Protein AF-X1G972-F1 (afdb_monomer)

Structure (mmCIF, N/CA/C/O backbone):
data_AF-X1G972-F1
#
_entry.id   AF-X1G972-F1
#
loop_
_atom_site.group_PDB
_atom_site.id
_atom_site.type_symbol
_atom_site.label_atom_id
_atom_site.label_alt_id
_atom_site.label_comp_id
_atom_site.label_asym_id
_atom_site.label_entity_id
_atom_site.label_seq_id
_atom_site.pdbx_PDB_ins_code
_atom_site.Cartn_x
_atom_site.Cartn_y
_atom_site.Cartn_z
_atom_site.occupancy
_atom_site.B_iso_or_equiv
_atom_site.auth_seq_id
_atom_site.auth_comp_id
_atom_site.auth_asym_id
_atom_site.auth_atom_id
_atom_site.pdbx_PDB_model_num
ATOM 1 N N . MET A 1 1 ? -30.347 30.344 64.365 1.00 54.25 1 MET A N 1
ATOM 2 C CA . MET A 1 1 ? -30.127 28.902 64.110 1.00 54.25 1 MET A CA 1
ATOM 3 C C . MET A 1 1 ? -30.313 28.555 62.619 1.00 54.25 1 MET A C 1
ATOM 5 O O . MET A 1 1 ? -30.916 27.549 62.301 1.00 54.25 1 MET A O 1
ATOM 9 N N . VAL A 1 2 ? -29.801 29.392 61.696 1.00 53.38 2 VAL A N 1
ATOM 10 C CA . VAL A 1 2 ? -30.029 29.270 60.229 1.00 53.38 2 VAL A CA 1
ATOM 11 C C . VAL A 1 2 ? -28.709 29.147 59.438 1.00 53.38 2 VAL A C 1
ATOM 13 O O . VAL A 1 2 ? -28.708 28.788 58.268 1.00 53.38 2 VAL A O 1
ATOM 16 N N . LYS A 1 3 ? -27.552 29.381 60.079 1.00 56.78 3 LYS A N 1
ATOM 17 C CA . LYS A 1 3 ? -26.241 29.436 59.402 1.00 56.78 3 LYS A CA 1
ATOM 18 C C . LYS A 1 3 ? -25.578 28.072 59.153 1.00 56.78 3 LYS A C 1
ATOM 20 O O . LYS A 1 3 ? -24.676 28.000 58.332 1.00 56.78 3 LYS A O 1
ATOM 25 N N . LEU A 1 4 ? -26.000 27.003 59.836 1.00 54.78 4 LEU A N 1
ATOM 26 C CA . LEU A 1 4 ? -25.352 25.687 59.709 1.00 54.78 4 LEU A CA 1
ATOM 27 C C . LEU A 1 4 ? -25.917 24.858 58.540 1.00 54.78 4 LEU A C 1
ATOM 29 O O . LEU A 1 4 ? -25.166 24.166 57.863 1.00 54.78 4 LEU A O 1
ATOM 33 N N . GLN A 1 5 ? -27.218 24.977 58.245 1.00 57.91 5 GLN A N 1
ATOM 34 C CA . GLN A 1 5 ? -27.849 24.253 57.131 1.00 57.91 5 GLN A CA 1
ATOM 35 C C . GLN A 1 5 ? -27.399 24.763 55.755 1.00 57.91 5 GLN A C 1
ATOM 37 O O . GLN A 1 5 ? -27.243 23.972 54.830 1.00 57.91 5 GLN A O 1
ATOM 42 N N . THR A 1 6 ? -27.135 26.064 55.614 1.00 60.47 6 THR A N 1
ATOM 43 C CA . THR A 1 6 ? -26.693 26.663 54.343 1.00 60.47 6 THR A CA 1
ATOM 44 C C . THR A 1 6 ? -25.269 26.256 53.958 1.00 60.47 6 THR A C 1
ATOM 46 O O . THR A 1 6 ? -24.985 26.101 52.774 1.00 60.47 6 THR A O 1
ATOM 49 N N . ILE A 1 7 ? -24.390 26.008 54.934 1.00 61.41 7 ILE A N 1
ATOM 50 C CA . ILE A 1 7 ? -23.009 25.561 54.680 1.00 61.41 7 ILE A CA 1
ATOM 51 C C . ILE A 1 7 ? -22.979 24.101 54.197 1.00 61.41 7 ILE A C 1
ATOM 53 O O . ILE A 1 7 ? -22.218 23.769 53.291 1.00 61.41 7 ILE A O 1
ATOM 57 N N . ILE A 1 8 ? -23.847 23.238 54.736 1.00 61.72 8 ILE A N 1
ATOM 58 C CA . ILE A 1 8 ? -23.908 21.817 54.353 1.00 61.72 8 ILE A CA 1
ATOM 59 C C . ILE A 1 8 ? -24.374 21.650 52.897 1.00 61.72 8 ILE A C 1
ATOM 61 O O . ILE A 1 8 ? -23.802 20.851 52.159 1.00 61.72 8 ILE A O 1
ATOM 65 N N . ILE A 1 9 ? -25.352 22.443 52.446 1.00 63.12 9 ILE A N 1
ATOM 66 C CA . ILE A 1 9 ? -25.865 22.374 51.065 1.00 63.12 9 ILE A CA 1
ATOM 67 C C . ILE A 1 9 ? -24.797 22.809 50.046 1.00 63.12 9 ILE A C 1
ATOM 69 O O . ILE A 1 9 ? -24.709 22.231 48.962 1.00 63.12 9 ILE A O 1
ATOM 73 N N . LEU A 1 10 ? -23.940 23.774 50.401 1.00 57.22 10 LEU A N 1
ATOM 74 C CA . LEU A 1 10 ? -22.879 24.263 49.516 1.00 57.22 10 LEU A CA 1
ATOM 75 C C . LEU A 1 10 ? -21.747 23.236 49.334 1.00 57.22 10 LEU A C 1
ATOM 77 O O . LEU A 1 10 ? -21.217 23.092 48.236 1.00 57.22 10 LEU A O 1
ATOM 81 N N . ILE A 1 11 ? -21.413 22.479 50.387 1.00 59.53 11 ILE A N 1
ATOM 82 C CA . ILE A 1 11 ? -20.402 21.409 50.324 1.00 59.53 11 ILE A CA 1
ATOM 83 C C . ILE A 1 11 ? -20.905 20.236 49.470 1.00 59.53 11 ILE A C 1
ATOM 85 O O . ILE A 1 11 ? -20.138 19.682 48.688 1.00 59.53 11 ILE A O 1
ATOM 89 N N . ILE A 1 12 ? -22.195 19.895 49.547 1.00 59.00 12 ILE A N 1
ATOM 90 C CA . ILE A 1 12 ? -22.787 18.827 48.722 1.00 59.00 12 ILE A CA 1
ATOM 91 C C . ILE A 1 12 ? -22.753 19.195 47.228 1.00 59.00 12 ILE A C 1
ATOM 93 O O . ILE A 1 12 ? -22.450 18.340 46.398 1.00 59.00 12 ILE A O 1
ATOM 97 N N . TRP A 1 13 ? -22.965 20.468 46.875 1.00 58.03 13 TRP A N 1
ATOM 98 C CA . TRP A 1 13 ? -22.811 20.940 45.491 1.00 58.03 13 TRP A CA 1
ATOM 99 C C . TRP A 1 13 ? -21.353 20.954 45.012 1.00 58.03 13 TRP A C 1
ATOM 101 O O . TRP A 1 13 ? -21.091 20.623 43.858 1.00 58.03 13 TRP A O 1
ATOM 111 N N . LEU A 1 14 ? -20.396 21.281 45.888 1.00 52.75 14 LEU A N 1
ATOM 112 C CA . LEU A 1 14 ? -18.976 21.300 45.520 1.00 52.75 14 LEU A CA 1
ATOM 113 C C . LEU A 1 14 ? -18.389 19.888 45.341 1.00 52.75 14 LEU A C 1
ATOM 115 O O . LEU A 1 14 ? -17.533 19.687 44.484 1.00 52.75 14 LEU A O 1
ATOM 119 N N . VAL A 1 15 ? -18.861 18.907 46.119 1.00 55.03 15 VAL A N 1
ATOM 120 C CA . VAL A 1 15 ? -18.443 17.497 45.999 1.00 55.03 15 VAL A CA 1
ATOM 121 C C . VAL A 1 15 ? -19.171 16.787 44.849 1.00 55.03 15 VAL A C 1
ATOM 123 O O . VAL A 1 15 ? -18.598 15.908 44.213 1.00 55.03 15 VAL A O 1
ATOM 126 N N . GLY A 1 16 ? -20.401 17.192 44.515 1.00 51.19 16 GLY A N 1
ATOM 127 C CA . GLY A 1 16 ? -21.147 16.630 43.383 1.00 51.19 16 GLY A CA 1
ATOM 128 C C . GLY A 1 16 ? -20.588 16.997 42.001 1.00 51.19 16 GLY A C 1
ATOM 129 O O . GLY A 1 16 ? -20.841 16.279 41.037 1.00 51.19 16 GLY A O 1
ATOM 130 N N . PHE A 1 17 ? -19.810 18.080 41.885 1.00 49.56 17 PHE A N 1
ATOM 131 C CA . PHE A 1 17 ? -19.312 18.577 40.595 1.00 49.56 17 PHE A CA 1
ATOM 132 C C . PHE A 1 17 ? -17.956 17.981 40.165 1.00 49.56 17 PHE A C 1
ATOM 134 O O . PHE A 1 17 ? -17.571 18.103 39.006 1.00 49.56 17 PHE A O 1
ATOM 141 N N . THR A 1 18 ? -17.226 17.297 41.053 1.00 51.28 18 THR A N 1
ATOM 142 C CA . THR A 1 18 ? -15.905 16.713 40.733 1.00 51.28 18 THR A CA 1
ATOM 143 C C . THR A 1 18 ? -15.958 15.262 40.245 1.00 51.28 18 THR A C 1
ATOM 145 O O . THR A 1 18 ? -14.924 14.710 39.877 1.00 51.28 18 THR A O 1
ATOM 148 N N . LEU A 1 19 ? -17.146 14.650 40.183 1.00 49.97 19 LEU A N 1
ATOM 149 C CA . LEU A 1 19 ? -17.350 13.276 39.699 1.00 49.97 19 LEU A CA 1
ATOM 150 C C . LEU A 1 19 ? -17.989 13.193 38.306 1.00 49.97 19 LEU A C 1
ATOM 152 O O . LEU A 1 19 ? -18.380 12.112 37.878 1.00 49.97 19 LEU A O 1
ATOM 156 N N . ALA A 1 20 ? -17.997 14.286 37.537 1.00 55.75 20 ALA A N 1
ATOM 157 C CA . ALA A 1 20 ? -18.044 14.196 36.076 1.00 55.75 20 ALA A CA 1
ATOM 158 C C . ALA A 1 20 ? -16.650 13.796 35.554 1.00 55.75 20 ALA A C 1
ATOM 160 O O . ALA A 1 20 ? -16.004 14.508 34.786 1.00 55.75 20 ALA A O 1
ATOM 161 N N . GLY A 1 21 ? -16.148 12.665 36.058 1.00 52.97 21 GLY A N 1
ATOM 162 C CA . GLY A 1 21 ? -14.965 12.013 35.534 1.00 52.97 21 GLY A CA 1
ATOM 163 C C . GLY A 1 21 ? -15.255 11.673 34.085 1.00 52.97 21 GLY A C 1
ATOM 164 O O . GLY A 1 21 ? -16.156 10.892 33.799 1.00 52.97 21 GLY A O 1
ATOM 165 N N . CYS A 1 22 ? -14.519 12.319 33.189 1.00 47.09 22 CYS A N 1
ATOM 166 C CA . CYS A 1 22 ? -14.521 12.060 31.763 1.00 47.09 22 CYS A CA 1
ATOM 167 C C . CYS A 1 22 ? -14.092 10.598 31.563 1.00 47.09 22 CYS A C 1
ATOM 169 O O . CYS A 1 22 ? -12.902 10.292 31.474 1.00 47.09 22 CYS A O 1
ATOM 171 N N . THR A 1 23 ? -15.049 9.671 31.600 1.00 54.38 23 THR A N 1
ATOM 172 C CA . THR A 1 23 ? -14.830 8.284 31.217 1.00 54.38 23 THR A CA 1
ATOM 173 C C . THR A 1 23 ? -14.527 8.333 29.733 1.00 54.38 23 THR A C 1
ATOM 175 O O . THR A 1 23 ? -15.437 8.505 28.927 1.00 54.38 23 THR A O 1
ATOM 178 N N . LYS A 1 24 ? -13.238 8.284 29.373 1.00 56.69 24 LYS A N 1
ATOM 179 C CA . LYS A 1 24 ? -12.823 8.095 27.985 1.00 56.69 24 LYS A CA 1
ATOM 180 C C . LYS A 1 24 ? -13.460 6.790 27.537 1.00 56.69 24 LYS A C 1
ATOM 182 O O . LYS A 1 24 ? -12.994 5.720 27.932 1.00 56.69 24 LYS A O 1
ATOM 187 N N 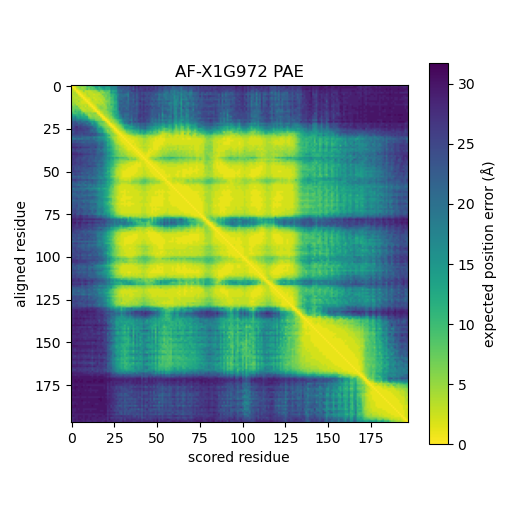. GLU A 1 25 ? -14.562 6.886 26.801 1.00 58.81 25 GLU A N 1
ATOM 188 C CA . GLU A 1 25 ? -15.147 5.732 26.142 1.00 58.81 25 GLU A CA 1
ATOM 189 C C . GLU A 1 25 ? -14.030 5.114 25.312 1.00 58.81 25 GLU A C 1
ATOM 191 O O . GLU A 1 25 ? -13.440 5.749 24.438 1.00 58.81 25 GLU A O 1
ATOM 196 N N . THR A 1 26 ? -13.626 3.912 25.708 1.00 64.31 26 THR A N 1
ATOM 197 C CA . THR A 1 26 ? -12.590 3.181 24.998 1.00 64.31 26 THR A CA 1
ATOM 198 C C . THR A 1 26 ? -13.260 2.662 23.745 1.00 64.31 26 THR A C 1
ATOM 200 O O . THR A 1 26 ? -13.992 1.675 23.800 1.00 64.31 26 THR A O 1
ATOM 203 N N . THR A 1 27 ? -13.079 3.381 22.639 1.00 71.94 27 THR A N 1
ATOM 204 C CA . THR A 1 27 ? -13.605 2.974 21.341 1.00 71.94 27 THR A CA 1
ATOM 205 C C . THR A 1 27 ? -13.121 1.551 21.058 1.00 71.94 27 THR A C 1
ATOM 207 O O . THR A 1 27 ? -11.912 1.304 21.155 1.00 71.94 27 THR A O 1
ATOM 210 N N . PRO A 1 28 ? -14.022 0.597 20.766 1.00 80.19 28 PRO A N 1
ATOM 211 C CA . PRO A 1 28 ? -13.619 -0.771 20.475 1.00 80.19 28 PRO A CA 1
ATOM 212 C C . PRO A 1 28 ? -12.642 -0.780 19.295 1.00 80.19 28 PRO A C 1
ATOM 214 O O . PRO A 1 28 ? -12.810 -0.030 18.329 1.00 80.19 28 PRO A O 1
ATOM 217 N N . LEU A 1 29 ? -11.592 -1.598 19.400 1.00 87.06 29 LEU A N 1
ATOM 218 C CA . LEU A 1 29 ? -10.582 -1.712 18.353 1.00 87.06 29 LEU A CA 1
ATOM 219 C C . LEU A 1 29 ? -11.235 -2.263 17.080 1.00 87.06 29 LEU A C 1
ATOM 221 O O . LEU A 1 29 ? -11.982 -3.237 17.136 1.00 87.06 29 LEU A O 1
ATOM 225 N N . LEU A 1 30 ? -10.941 -1.634 15.944 1.00 92.06 30 LEU A N 1
ATOM 226 C CA . LEU A 1 30 ? -11.438 -2.061 14.643 1.00 92.06 30 LEU A CA 1
ATOM 227 C C . LEU A 1 30 ? -10.948 -3.483 14.322 1.00 92.06 30 LEU A C 1
ATOM 229 O O . LEU A 1 30 ? -9.748 -3.758 14.383 1.00 92.06 30 LEU A O 1
ATOM 233 N N . GLU A 1 31 ? -11.874 -4.372 13.965 1.00 94.56 31 GLU A N 1
ATOM 234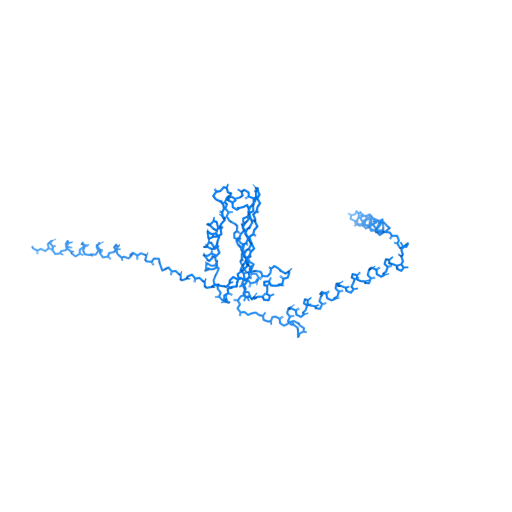 C CA . GLU A 1 31 ? -11.549 -5.734 13.536 1.00 94.56 31 GLU A CA 1
ATOM 235 C C . GLU A 1 31 ? -10.815 -5.731 12.188 1.00 94.56 31 GLU A C 1
ATOM 237 O O . GLU A 1 31 ? -11.109 -4.929 11.295 1.00 94.56 31 GLU A O 1
ATOM 242 N N . TYR A 1 32 ? -9.859 -6.648 12.032 1.00 97.00 32 TYR A N 1
ATOM 243 C CA . TYR A 1 32 ? -9.069 -6.786 10.813 1.00 97.00 32 TYR A CA 1
ATOM 244 C C . TYR A 1 32 ? -8.696 -8.248 10.542 1.00 97.00 32 TYR A C 1
ATOM 246 O O . TYR A 1 32 ? -8.721 -9.094 11.433 1.00 97.00 32 TYR A O 1
ATOM 254 N N . THR A 1 33 ? -8.334 -8.548 9.296 1.00 97.69 33 THR A N 1
ATOM 255 C CA . THR A 1 33 ? -7.768 -9.837 8.869 1.00 97.69 33 THR A CA 1
ATOM 256 C C . THR A 1 33 ? -6.403 -9.602 8.235 1.00 97.69 33 THR A C 1
ATOM 258 O O . THR A 1 33 ? -6.272 -8.741 7.370 1.00 97.69 33 THR A O 1
ATOM 261 N N . LEU A 1 34 ? -5.382 -10.352 8.646 1.00 97.38 34 LEU A N 1
ATOM 262 C CA . LEU A 1 34 ? -4.047 -10.276 8.050 1.00 97.38 34 LEU A CA 1
ATOM 263 C C . LEU A 1 34 ? -4.043 -11.007 6.696 1.00 97.38 34 LEU A C 1
ATOM 265 O O . LEU A 1 34 ? -4.389 -12.183 6.627 1.00 97.38 34 LEU A O 1
ATOM 269 N N . LEU A 1 35 ? -3.701 -10.297 5.619 1.00 96.44 35 LEU A N 1
ATOM 270 C CA . LEU A 1 35 ? -3.638 -10.825 4.249 1.00 96.44 35 LEU A CA 1
ATOM 271 C C . LEU A 1 35 ? -2.223 -11.249 3.864 1.00 96.44 35 LEU A C 1
ATOM 273 O O . LEU A 1 35 ? -2.027 -12.316 3.286 1.00 96.44 35 LEU A O 1
ATOM 277 N N . THR A 1 36 ? -1.256 -10.390 4.175 1.00 96.12 36 THR A N 1
ATOM 278 C CA . THR A 1 36 ? 0.161 -10.603 3.889 1.00 96.12 36 THR A CA 1
ATOM 279 C C . THR 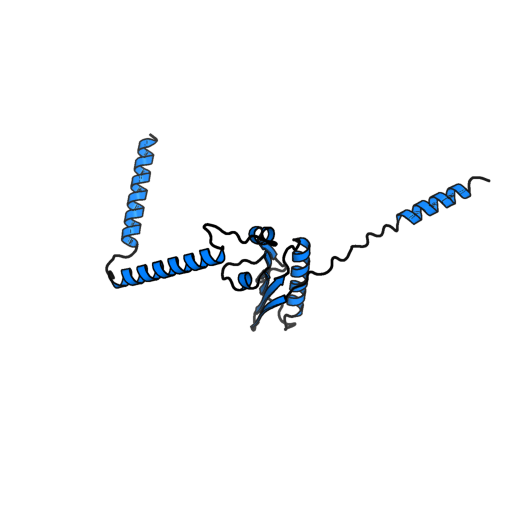A 1 36 ? 0.939 -10.354 5.165 1.00 96.12 36 THR A C 1
ATOM 281 O O . THR A 1 36 ? 0.785 -9.299 5.778 1.00 96.12 36 THR A O 1
ATOM 284 N N . ASP A 1 37 ? 1.798 -11.307 5.506 1.00 95.62 37 ASP A N 1
ATOM 285 C CA . ASP A 1 37 ? 2.789 -11.198 6.565 1.00 95.62 37 ASP A CA 1
ATOM 286 C C . ASP A 1 37 ? 4.158 -11.516 5.971 1.00 95.62 37 ASP A C 1
ATOM 288 O O . ASP A 1 37 ? 4.443 -12.654 5.588 1.00 95.62 37 ASP A O 1
ATOM 292 N N . LYS A 1 38 ? 4.962 -10.476 5.766 1.00 93.88 38 LYS A N 1
ATOM 293 C CA . LYS A 1 38 ? 6.317 -10.602 5.244 1.00 93.88 38 LYS A CA 1
ATOM 294 C C . LYS A 1 38 ? 7.262 -9.952 6.227 1.00 93.88 38 LYS A C 1
ATOM 296 O O . LYS A 1 38 ? 7.276 -8.732 6.361 1.00 93.88 38 LYS A O 1
ATOM 301 N N . SER A 1 39 ? 8.090 -10.776 6.841 1.00 91.62 39 SER A N 1
ATOM 302 C CA . SER A 1 39 ? 9.231 -10.345 7.625 1.00 91.62 39 SER A CA 1
ATOM 303 C C . SER A 1 39 ? 10.520 -10.762 6.922 1.00 91.62 39 SER A C 1
ATOM 305 O O . SER A 1 39 ? 10.623 -11.841 6.333 1.00 91.62 39 SER A O 1
ATOM 307 N N . TYR A 1 40 ? 11.500 -9.869 6.934 1.00 89.31 40 TYR A N 1
ATOM 308 C CA . TYR A 1 40 ? 12.848 -10.124 6.447 1.00 89.31 40 TYR A CA 1
ATOM 309 C C . TYR A 1 40 ? 13.837 -9.580 7.469 1.00 89.31 40 TYR A C 1
ATOM 311 O O . TYR A 1 40 ? 13.671 -8.466 7.954 1.00 89.31 40 TYR A O 1
ATOM 319 N N . GLU A 1 41 ? 14.862 -10.355 7.802 1.00 88.06 41 GLU A N 1
ATOM 320 C CA . GLU A 1 41 ? 15.900 -9.956 8.749 1.00 88.06 41 GLU A CA 1
ATOM 321 C C . GLU A 1 41 ? 17.266 -10.386 8.209 1.00 88.06 41 GLU A C 1
ATOM 323 O O . GLU A 1 41 ? 17.457 -11.531 7.790 1.00 88.06 41 GLU A O 1
ATOM 328 N N . ASP A 1 42 ? 18.221 -9.461 8.223 1.00 86.62 42 ASP A N 1
ATOM 329 C CA . ASP A 1 42 ? 19.631 -9.724 7.969 1.00 86.62 42 ASP A CA 1
ATOM 330 C C . ASP A 1 42 ? 20.520 -9.077 9.042 1.00 86.62 42 ASP A C 1
ATOM 332 O O . ASP A 1 42 ? 20.054 -8.560 10.054 1.00 86.62 42 ASP A O 1
ATOM 336 N N . ALA A 1 43 ? 21.841 -9.130 8.851 1.00 83.25 43 ALA A N 1
ATOM 337 C CA . ALA A 1 43 ? 22.796 -8.636 9.841 1.00 83.25 43 ALA A CA 1
ATOM 338 C C . ALA A 1 43 ? 22.685 -7.125 10.135 1.00 83.25 43 ALA A C 1
ATOM 340 O O . ALA A 1 43 ? 23.222 -6.671 11.148 1.00 83.25 43 ALA A O 1
ATOM 341 N N . ASN A 1 44 ? 22.048 -6.350 9.251 1.00 83.00 44 ASN A N 1
ATOM 342 C CA . ASN A 1 44 ? 22.021 -4.889 9.303 1.00 83.00 44 ASN A CA 1
ATOM 343 C C . ASN A 1 44 ? 20.605 -4.300 9.298 1.00 83.00 44 ASN A C 1
ATOM 345 O O . ASN A 1 44 ? 20.448 -3.109 9.577 1.00 83.00 44 ASN A O 1
ATOM 349 N N . SER A 1 45 ? 19.593 -5.086 8.941 1.00 85.62 45 SER A N 1
ATOM 350 C CA . SER A 1 45 ? 18.248 -4.598 8.678 1.00 85.62 45 SER A CA 1
ATOM 351 C C . SER A 1 45 ? 17.186 -5.623 9.049 1.00 85.62 45 SER A C 1
ATOM 353 O O . SER A 1 45 ? 17.388 -6.830 8.946 1.00 85.62 45 SER A O 1
ATOM 355 N N . ALA A 1 46 ? 16.039 -5.109 9.480 1.00 89.62 46 ALA A N 1
ATOM 356 C CA . ALA A 1 46 ? 14.830 -5.892 9.657 1.00 89.62 46 ALA A CA 1
ATOM 357 C C . ALA A 1 46 ? 13.659 -5.127 9.035 1.00 89.62 46 ALA A C 1
ATOM 359 O O . ALA A 1 46 ? 13.472 -3.927 9.280 1.00 89.62 46 ALA A O 1
ATOM 360 N N . GLU A 1 47 ? 12.905 -5.819 8.194 1.00 92.12 47 GLU A N 1
ATOM 361 C CA . GLU A 1 47 ? 11.776 -5.300 7.442 1.00 92.12 47 GLU A CA 1
ATOM 362 C C . GLU A 1 47 ? 10.516 -6.075 7.806 1.00 92.12 47 GLU A C 1
ATOM 364 O O . GLU A 1 47 ? 10.507 -7.303 7.783 1.00 92.12 47 GLU A O 1
ATOM 369 N N . ILE A 1 48 ? 9.447 -5.349 8.123 1.00 93.75 48 ILE A N 1
ATOM 370 C CA . ILE A 1 48 ? 8.125 -5.912 8.391 1.00 93.75 48 ILE A CA 1
ATOM 371 C C . ILE A 1 48 ? 7.141 -5.259 7.432 1.00 93.75 48 ILE A C 1
ATOM 373 O O . ILE A 1 48 ? 6.971 -4.038 7.439 1.00 93.75 48 ILE A O 1
ATOM 377 N N . ILE A 1 49 ? 6.500 -6.070 6.599 1.00 96.12 49 ILE A N 1
ATOM 378 C CA . ILE A 1 49 ? 5.505 -5.642 5.622 1.00 96.12 49 ILE A CA 1
ATOM 379 C C . ILE A 1 49 ? 4.219 -6.412 5.887 1.00 96.12 49 ILE A C 1
ATOM 381 O O . ILE A 1 49 ? 4.130 -7.611 5.611 1.00 96.12 49 ILE A O 1
ATOM 385 N N . TRP A 1 50 ? 3.210 -5.697 6.374 1.00 97.56 50 TRP A N 1
ATOM 386 C CA . TRP A 1 50 ? 1.888 -6.248 6.638 1.00 97.56 50 TRP A CA 1
ATOM 387 C C . TRP A 1 50 ? 0.837 -5.628 5.734 1.00 97.56 50 TRP A C 1
ATOM 389 O O . TRP A 1 50 ? 0.766 -4.412 5.543 1.00 97.56 50 TRP A O 1
ATOM 399 N N . GLU A 1 51 ? -0.042 -6.474 5.220 1.00 98.00 51 GLU A N 1
ATOM 400 C CA . GLU A 1 51 ? -1.246 -6.037 4.525 1.00 98.00 51 GLU A CA 1
ATOM 401 C C . GLU A 1 51 ? -2.450 -6.586 5.262 1.00 98.00 51 GLU A C 1
ATOM 403 O O . GLU A 1 51 ? -2.545 -7.790 5.486 1.00 98.00 51 GLU A O 1
ATOM 408 N N . ILE A 1 52 ? -3.373 -5.707 5.637 1.00 97.88 52 ILE A N 1
ATOM 409 C CA . ILE A 1 52 ? -4.567 -6.073 6.393 1.00 97.88 52 ILE A CA 1
ATOM 410 C C . ILE A 1 52 ? -5.828 -5.727 5.611 1.00 97.88 52 ILE A C 1
ATOM 412 O O . ILE A 1 52 ? -5.885 -4.744 4.868 1.00 97.88 52 ILE A O 1
ATOM 416 N N . LEU A 1 53 ? -6.860 -6.526 5.828 1.00 96.75 53 LEU A N 1
ATOM 417 C CA . LEU A 1 53 ? -8.222 -6.271 5.406 1.00 96.75 53 LEU A CA 1
ATOM 418 C C . LEU A 1 53 ? -9.012 -5.717 6.588 1.00 96.75 53 LEU A C 1
ATOM 420 O O . LEU A 1 53 ? -8.989 -6.297 7.669 1.00 96.75 53 LEU A O 1
ATOM 424 N N . VAL A 1 54 ? -9.730 -4.626 6.369 1.00 96.06 54 VAL A N 1
ATOM 425 C CA . VAL A 1 54 ? -10.660 -4.042 7.338 1.00 96.06 54 VAL A CA 1
ATOM 426 C C . VAL A 1 54 ? -12.053 -3.968 6.732 1.00 9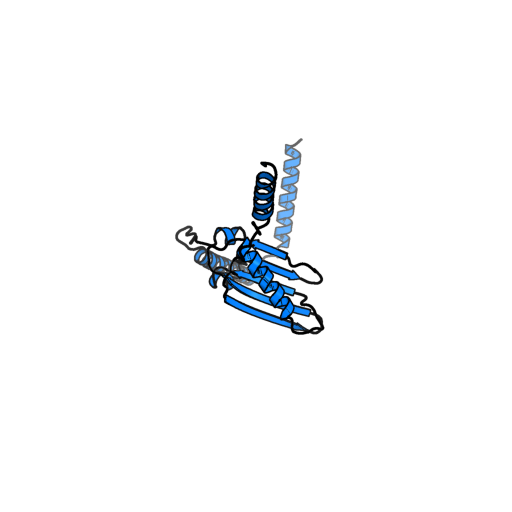6.06 54 VAL A C 1
ATOM 428 O O . VAL A 1 54 ? -12.212 -3.939 5.508 1.00 96.06 54 VAL A O 1
ATOM 431 N N . SER A 1 55 ? -13.070 -3.949 7.591 1.00 91.12 55 SER A N 1
ATOM 432 C CA . SER A 1 55 ? -14.454 -3.773 7.158 1.00 91.12 55 SER A CA 1
ATOM 433 C C . SER A 1 55 ? -14.652 -2.427 6.437 1.00 91.12 55 SER A C 1
ATOM 435 O O . SER A 1 55 ? -13.862 -1.493 6.615 1.00 91.12 55 SER A O 1
ATOM 437 N N . PRO A 1 56 ? -15.680 -2.305 5.580 1.00 85.06 56 PRO A N 1
ATOM 438 C CA . PRO A 1 56 ? -16.040 -1.020 4.999 1.00 85.06 56 PRO A CA 1
ATOM 439 C C . PRO A 1 56 ? -16.674 -0.076 6.035 1.00 85.06 56 PRO A C 1
ATOM 441 O O . PRO A 1 56 ? -17.066 -0.510 7.116 1.00 85.06 56 PRO A O 1
ATOM 444 N N . ASN A 1 57 ? -16.830 1.209 5.691 1.00 85.44 57 ASN A N 1
ATOM 445 C CA . ASN A 1 57 ? -17.465 2.240 6.533 1.00 85.44 57 ASN A CA 1
ATOM 446 C C . ASN A 1 57 ? -16.726 2.572 7.846 1.00 85.44 57 ASN A C 1
ATOM 448 O O . ASN A 1 57 ? -17.350 2.823 8.877 1.00 85.44 57 ASN A O 1
ATOM 452 N N . ILE A 1 58 ? -15.393 2.596 7.822 1.00 90.81 58 ILE A N 1
ATOM 453 C CA . ILE A 1 58 ? -14.584 2.934 9.007 1.00 90.81 58 ILE A CA 1
ATOM 454 C C . ILE A 1 58 ? -14.307 4.434 9.081 1.00 90.81 58 ILE A C 1
ATOM 456 O O . ILE A 1 58 ? -14.207 5.117 8.061 1.00 90.81 58 ILE A O 1
ATOM 460 N N . THR A 1 59 ? -14.114 4.947 10.294 1.00 93.06 59 THR A N 1
ATOM 461 C CA . THR A 1 59 ? -13.694 6.337 10.514 1.00 93.06 59 THR A CA 1
ATOM 462 C C . THR A 1 59 ? -12.175 6.461 10.460 1.00 93.06 59 THR A C 1
ATOM 464 O O . THR A 1 59 ? -11.448 5.508 10.749 1.00 93.06 59 THR A O 1
ATOM 467 N N . LYS A 1 60 ? -11.674 7.654 10.115 1.00 93.38 60 LYS A N 1
ATOM 468 C CA . LYS A 1 60 ? -10.228 7.904 10.023 1.00 93.38 60 LYS A CA 1
ATOM 469 C C . LYS A 1 60 ? -9.539 7.655 11.364 1.00 93.38 60 LYS A C 1
ATOM 471 O O . LYS A 1 60 ? -8.484 7.041 11.399 1.00 93.38 60 LYS A O 1
ATOM 476 N N . GLU A 1 61 ? -10.186 8.066 12.451 1.00 93.88 61 GLU A N 1
ATOM 477 C CA . GLU A 1 61 ? -9.718 7.862 13.822 1.00 93.88 61 GLU A CA 1
ATOM 478 C C . GLU A 1 61 ? -9.618 6.375 14.191 1.00 93.88 61 GLU A C 1
ATOM 480 O O . GLU A 1 61 ? -8.587 5.936 14.691 1.00 93.88 61 GLU A O 1
ATOM 485 N N . SER A 1 62 ? -10.648 5.571 13.893 1.00 94.56 62 SER A N 1
ATOM 486 C CA . SER A 1 62 ? -10.607 4.126 14.171 1.00 94.56 62 SER A CA 1
ATOM 487 C C . SER A 1 62 ? -9.498 3.414 13.389 1.00 94.56 62 SER A C 1
ATOM 489 O O . SER A 1 62 ? -8.801 2.562 13.942 1.00 94.56 62 SER A O 1
ATOM 491 N N . LEU A 1 63 ? -9.279 3.815 12.131 1.00 95.94 63 LEU A N 1
ATOM 492 C CA . LEU A 1 63 ? -8.194 3.300 11.304 1.00 95.94 63 LEU A CA 1
ATOM 493 C C . LEU A 1 63 ? -6.818 3.724 11.836 1.00 95.94 63 LEU A C 1
ATOM 495 O O . LEU A 1 63 ? -5.907 2.902 11.876 1.00 95.94 63 LEU A O 1
ATOM 499 N N . GLU A 1 64 ? -6.660 4.981 12.258 1.00 96.25 64 GLU A N 1
ATOM 500 C CA . GLU A 1 64 ? -5.414 5.485 12.849 1.00 96.25 64 GLU A CA 1
ATOM 501 C C . GLU A 1 64 ? -5.040 4.714 14.113 1.00 96.25 64 GLU A C 1
ATOM 503 O O . GLU A 1 64 ? -3.896 4.282 14.267 1.00 96.25 64 GLU A O 1
ATOM 508 N N . ASN A 1 65 ? -6.021 4.494 14.989 1.00 95.75 65 ASN A N 1
ATOM 509 C CA . ASN A 1 65 ? -5.847 3.746 16.228 1.00 95.75 65 ASN A CA 1
ATOM 510 C C . ASN A 1 65 ? -5.432 2.295 15.948 1.00 95.75 65 ASN A C 1
ATOM 512 O O . ASN A 1 65 ? -4.497 1.794 16.576 1.00 95.75 65 ASN A O 1
ATOM 516 N N . LEU A 1 66 ? -6.071 1.638 14.973 1.00 96.75 66 LEU A N 1
ATOM 517 C CA . LEU A 1 66 ? -5.698 0.288 14.549 1.00 96.75 66 LEU A CA 1
ATOM 518 C C . LEU A 1 66 ? -4.268 0.240 14.000 1.00 96.75 66 LEU A C 1
ATOM 520 O O . LEU A 1 66 ? -3.463 -0.570 14.454 1.00 96.75 66 LEU A O 1
ATOM 524 N N . LEU A 1 67 ? -3.932 1.117 13.051 1.00 97.50 67 LEU A N 1
ATOM 525 C CA . LEU A 1 67 ? -2.598 1.154 12.447 1.00 97.50 67 LEU A CA 1
ATOM 526 C C . LEU A 1 67 ? -1.515 1.473 13.482 1.00 97.50 67 LEU A C 1
ATOM 528 O O . LEU A 1 67 ? -0.439 0.885 13.438 1.00 97.50 67 LEU A O 1
ATOM 532 N N . SER A 1 68 ? -1.805 2.352 14.442 1.00 96.81 68 SER A N 1
ATOM 533 C CA . SER A 1 68 ? -0.897 2.646 15.555 1.00 96.81 68 SER A CA 1
ATOM 534 C C . SER A 1 68 ? -0.654 1.405 16.407 1.00 96.81 68 SER A C 1
ATOM 536 O O . SER A 1 68 ? 0.489 1.078 16.705 1.00 96.81 68 SER A O 1
ATOM 538 N N . LYS A 1 69 ? -1.716 0.666 16.749 1.00 96.12 69 LYS A N 1
ATOM 539 C CA . LYS A 1 69 ? -1.603 -0.566 17.535 1.00 96.12 69 LYS A CA 1
ATOM 540 C C . LYS A 1 69 ? -0.788 -1.636 16.805 1.00 96.12 69 LYS A C 1
ATOM 542 O O . LYS A 1 69 ? 0.062 -2.264 17.423 1.00 96.12 69 LYS A O 1
ATOM 547 N N . LEU A 1 70 ? -1.025 -1.818 15.507 1.00 96.25 70 LEU A N 1
ATOM 548 C CA . LEU A 1 70 ? -0.275 -2.766 14.679 1.00 96.25 70 LEU A CA 1
ATOM 549 C C . LEU A 1 70 ? 1.188 -2.365 14.515 1.00 96.25 70 LEU A C 1
ATOM 551 O O . LEU A 1 70 ? 2.056 -3.225 14.498 1.00 96.25 70 LEU A O 1
ATOM 555 N N . TYR A 1 71 ? 1.477 -1.069 14.432 1.00 95.62 71 TYR A N 1
ATOM 556 C CA . TYR A 1 71 ? 2.851 -0.584 14.393 1.00 95.62 71 TYR A CA 1
ATOM 557 C C . TYR A 1 71 ? 3.614 -0.911 15.684 1.00 95.62 71 TYR A C 1
ATOM 559 O O . TYR A 1 71 ? 4.754 -1.360 15.610 1.00 95.62 71 TYR A O 1
ATOM 567 N N . GLU A 1 72 ? 2.991 -0.740 16.854 1.00 93.62 72 GLU A N 1
ATOM 568 C CA . GLU A 1 72 ? 3.600 -1.153 18.127 1.00 93.62 72 GLU A CA 1
ATOM 569 C C . GLU A 1 72 ? 3.803 -2.673 18.188 1.00 93.62 72 GLU A C 1
ATOM 571 O O . GLU A 1 72 ? 4.874 -3.125 18.577 1.00 93.62 72 GLU A O 1
ATOM 576 N N . LEU A 1 73 ? 2.836 -3.466 17.709 1.00 92.94 73 LEU A N 1
ATOM 577 C CA . LEU A 1 73 ? 2.997 -4.922 17.612 1.00 92.94 73 LEU A CA 1
ATOM 578 C C . LEU A 1 73 ? 4.157 -5.312 16.686 1.00 92.94 73 LEU A C 1
ATOM 580 O O . LEU A 1 73 ? 4.960 -6.159 17.050 1.00 92.94 73 LEU A O 1
ATOM 584 N N . ALA A 1 74 ? 4.308 -4.654 15.536 1.00 92.25 74 ALA A N 1
ATOM 585 C CA . ALA A 1 74 ? 5.440 -4.885 14.639 1.00 92.25 74 ALA A CA 1
ATOM 586 C C . ALA A 1 74 ? 6.786 -4.507 15.290 1.00 92.25 74 ALA A C 1
ATOM 588 O O . ALA A 1 74 ? 7.806 -5.143 15.033 1.00 92.25 74 ALA A O 1
ATOM 589 N N . LEU A 1 75 ? 6.816 -3.477 16.145 1.00 90.06 75 LEU A N 1
ATOM 590 C CA . LEU A 1 75 ? 8.015 -3.139 16.918 1.00 90.06 75 LEU A CA 1
ATOM 591 C C . LEU A 1 75 ? 8.358 -4.205 17.964 1.00 90.06 75 LEU A C 1
ATOM 593 O O . LEU A 1 75 ? 9.542 -4.434 18.200 1.00 90.06 75 LEU A O 1
ATOM 597 N N . GLU A 1 76 ? 7.349 -4.809 18.590 1.00 88.38 76 GLU A N 1
ATOM 598 C CA . GLU A 1 76 ? 7.509 -5.890 19.570 1.00 88.38 76 GLU A CA 1
ATOM 599 C C . GLU A 1 76 ? 7.901 -7.219 18.909 1.00 88.38 76 GLU A C 1
ATOM 601 O O . GLU A 1 76 ? 8.679 -7.978 19.479 1.00 88.38 76 GLU A O 1
ATOM 606 N N . GLU A 1 77 ? 7.381 -7.492 17.710 1.00 83.75 77 GLU A N 1
ATOM 607 C CA . GLU A 1 77 ? 7.615 -8.741 16.982 1.00 83.75 77 GLU A CA 1
ATOM 608 C C . GLU A 1 77 ? 9.006 -8.828 16.356 1.00 83.75 77 GLU A C 1
ATOM 610 O O . GLU A 1 77 ? 9.511 -9.932 16.169 1.00 83.75 77 GLU A O 1
ATOM 615 N N . ALA A 1 78 ? 9.645 -7.694 16.056 1.00 74.50 78 ALA A N 1
ATOM 616 C CA . ALA A 1 78 ? 10.998 -7.682 15.516 1.00 74.50 78 ALA A CA 1
ATOM 617 C C . ALA A 1 78 ? 11.952 -8.484 16.423 1.00 74.50 78 ALA A C 1
ATOM 619 O O . ALA A 1 78 ? 12.322 -8.068 17.521 1.00 74.50 78 ALA A O 1
ATOM 620 N N . THR A 1 79 ? 12.314 -9.670 15.937 1.00 60.91 79 THR A N 1
ATOM 621 C CA . THR A 1 79 ? 12.716 -10.844 16.721 1.00 60.91 79 THR A CA 1
ATOM 622 C C . THR A 1 79 ? 14.083 -10.755 17.385 1.00 60.91 79 THR A C 1
ATOM 624 O O . THR A 1 79 ? 14.427 -11.624 18.189 1.00 60.91 79 THR A O 1
ATOM 627 N N . SER A 1 80 ? 14.877 -9.725 17.096 1.00 60.41 80 SER A N 1
ATOM 628 C CA . SER A 1 80 ? 16.167 -9.533 17.742 1.00 60.41 80 SER A CA 1
ATOM 629 C C . SER A 1 80 ? 16.174 -8.282 18.615 1.00 60.41 80 SER A C 1
ATOM 631 O O . SER A 1 80 ? 16.110 -7.151 18.141 1.00 60.41 80 SER A O 1
ATOM 633 N N . GLU A 1 81 ? 16.414 -8.471 19.920 1.00 61.34 81 GLU A N 1
ATOM 634 C CA . GLU A 1 81 ? 16.778 -7.389 20.858 1.00 61.34 81 GLU A CA 1
ATOM 635 C C . GLU A 1 81 ? 17.951 -6.530 20.337 1.00 61.34 81 GLU A C 1
ATOM 637 O O . GLU A 1 81 ? 18.191 -5.413 20.800 1.00 61.34 81 GLU A O 1
ATOM 642 N N . LYS A 1 82 ? 18.697 -7.066 19.365 1.00 63.69 82 LYS A N 1
ATOM 643 C CA . LYS A 1 82 ? 19.875 -6.467 18.761 1.00 63.69 82 LYS A CA 1
ATOM 644 C C . LYS A 1 82 ? 19.548 -5.397 17.714 1.00 63.69 82 LYS A C 1
ATOM 646 O O . LYS A 1 82 ? 20.335 -4.457 17.592 1.00 63.69 82 LYS A O 1
ATOM 651 N N . TYR A 1 83 ? 18.421 -5.487 17.000 1.00 66.31 83 TYR A N 1
ATOM 652 C CA . TYR A 1 83 ? 18.097 -4.545 15.925 1.00 66.31 83 TYR A CA 1
ATOM 653 C C . TYR A 1 83 ? 16.626 -4.136 15.936 1.00 66.31 83 TYR A C 1
ATOM 655 O O . TYR A 1 83 ? 15.718 -4.936 15.752 1.00 66.31 83 TYR A O 1
ATOM 663 N N . ARG A 1 84 ? 16.385 -2.829 16.081 1.00 79.94 84 ARG A N 1
ATOM 664 C CA . ARG A 1 84 ? 15.059 -2.265 15.810 1.00 79.94 84 ARG A CA 1
ATOM 665 C C . ARG A 1 84 ? 14.781 -2.345 14.306 1.00 79.94 84 ARG A C 1
ATOM 667 O O . ARG A 1 84 ? 15.682 -1.999 13.537 1.00 79.94 84 ARG A O 1
ATOM 674 N N . PRO A 1 85 ? 13.549 -2.672 13.881 1.00 86.00 85 PRO A N 1
ATOM 675 C CA . PRO A 1 85 ? 13.223 -2.784 12.468 1.00 86.00 85 PRO A CA 1
ATOM 676 C C . PRO A 1 85 ? 13.480 -1.459 11.748 1.00 86.00 85 PRO A C 1
ATOM 678 O O . PRO A 1 85 ? 13.048 -0.373 12.171 1.00 86.00 85 PRO A O 1
ATOM 681 N N . THR A 1 86 ? 14.257 -1.565 10.674 1.00 89.56 86 THR A N 1
ATOM 682 C CA . THR A 1 86 ? 14.656 -0.469 9.790 1.00 89.56 86 THR A CA 1
ATOM 683 C C . THR A 1 86 ? 13.519 -0.089 8.858 1.00 89.56 86 THR A C 1
ATOM 685 O O . THR A 1 86 ? 13.404 1.080 8.479 1.00 89.56 86 THR A O 1
ATOM 688 N N . VAL A 1 87 ? 12.660 -1.050 8.517 1.00 92.94 87 VAL A N 1
ATOM 689 C CA . VAL A 1 87 ? 11.466 -0.824 7.708 1.00 92.94 87 VAL A CA 1
ATOM 690 C C . VAL A 1 87 ? 10.264 -1.453 8.399 1.00 92.94 87 VAL A C 1
ATOM 692 O O . VAL A 1 87 ? 10.276 -2.626 8.746 1.00 92.94 87 VAL A O 1
ATOM 695 N N . ILE A 1 88 ? 9.214 -0.661 8.586 1.00 95.06 88 ILE A N 1
ATOM 696 C CA . ILE A 1 88 ? 7.877 -1.167 8.900 1.00 95.06 88 ILE A CA 1
ATOM 697 C C . ILE A 1 88 ? 6.947 -0.553 7.867 1.00 95.06 88 ILE A C 1
ATOM 699 O O . ILE A 1 88 ? 6.944 0.669 7.705 1.00 95.06 88 ILE A O 1
ATOM 703 N N . ASP A 1 89 ? 6.164 -1.370 7.177 1.00 96.75 89 ASP A N 1
ATOM 704 C CA . ASP A 1 89 ? 5.150 -0.917 6.238 1.00 96.75 89 ASP A CA 1
ATOM 705 C C . ASP A 1 89 ? 3.855 -1.703 6.418 1.00 96.75 89 ASP A C 1
ATOM 707 O O . ASP A 1 89 ? 3.770 -2.873 6.063 1.00 96.75 89 ASP A O 1
ATOM 711 N N . ILE A 1 90 ? 2.833 -1.054 6.967 1.00 98.00 90 ILE A N 1
ATOM 712 C CA . ILE A 1 90 ? 1.539 -1.680 7.236 1.00 98.00 90 ILE A CA 1
ATOM 713 C C . ILE A 1 90 ? 0.484 -0.955 6.410 1.00 98.00 90 ILE A C 1
ATOM 715 O O . ILE A 1 90 ? 0.268 0.250 6.583 1.00 98.00 90 ILE A O 1
ATOM 719 N N . LYS A 1 91 ? -0.179 -1.682 5.508 1.00 98.00 91 LYS A N 1
ATOM 720 C CA . LYS A 1 91 ? -1.214 -1.161 4.604 1.00 98.00 91 LYS A CA 1
ATOM 721 C C . LYS A 1 91 ? -2.573 -1.773 4.926 1.00 98.00 91 LYS A C 1
ATOM 723 O O . LYS A 1 91 ? -2.703 -2.988 5.019 1.00 98.00 91 LYS A O 1
ATOM 728 N N . ALA A 1 92 ? -3.597 -0.931 5.027 1.00 97.62 92 ALA A N 1
ATOM 729 C CA . ALA A 1 92 ? -4.980 -1.352 5.218 1.00 97.62 92 ALA A CA 1
ATOM 730 C C . ALA A 1 92 ? -5.782 -1.246 3.920 1.00 97.62 92 ALA A C 1
ATOM 732 O O . ALA A 1 92 ? -5.770 -0.208 3.252 1.00 97.62 92 ALA A O 1
ATOM 733 N N . TYR A 1 93 ? -6.531 -2.297 3.605 1.00 95.75 93 TYR A N 1
ATOM 734 C CA . TYR A 1 93 ? -7.396 -2.403 2.437 1.00 95.75 93 TYR A CA 1
ATOM 735 C C . TYR A 1 93 ? -8.822 -2.755 2.855 1.00 95.75 93 TYR A C 1
ATOM 737 O O . TYR A 1 93 ? -9.048 -3.367 3.890 1.00 95.75 93 TYR A O 1
ATOM 745 N N . THR A 1 94 ? -9.790 -2.409 2.014 1.00 93.50 94 THR A N 1
ATOM 746 C CA . THR A 1 94 ? -11.217 -2.720 2.229 1.00 93.50 94 THR A CA 1
ATOM 747 C C . THR A 1 94 ? -11.679 -3.943 1.442 1.00 93.50 94 THR A C 1
ATOM 749 O O . THR A 1 94 ? -12.796 -4.419 1.611 1.00 93.50 94 THR A O 1
ATOM 752 N N . SER A 1 95 ? -10.831 -4.457 0.545 1.00 91.12 95 SER A N 1
ATOM 753 C CA . SER A 1 95 ? -11.065 -5.704 -0.181 1.00 91.12 95 SER A CA 1
ATOM 754 C C . SER A 1 95 ? -9.743 -6.396 -0.504 1.00 91.12 95 SER A C 1
ATOM 756 O O . SER A 1 95 ? -8.758 -5.735 -0.847 1.00 91.12 95 SER A O 1
ATOM 758 N N . GLU A 1 96 ? -9.732 -7.731 -0.493 1.00 91.81 96 GLU A N 1
ATOM 759 C CA . GLU A 1 96 ? -8.580 -8.511 -0.972 1.00 91.81 96 GLU A CA 1
ATOM 760 C C . GLU A 1 96 ? -8.211 -8.168 -2.416 1.00 91.81 96 GLU A C 1
ATOM 762 O O . GLU A 1 96 ? -7.048 -8.203 -2.808 1.00 91.81 96 GLU A O 1
ATOM 767 N N . LYS A 1 97 ? -9.219 -7.831 -3.223 1.00 87.44 97 LYS A N 1
ATOM 768 C CA . LYS A 1 97 ? -9.044 -7.450 -4.622 1.00 87.44 97 LYS A CA 1
ATOM 769 C C . LYS A 1 97 ? -8.153 -6.215 -4.762 1.00 87.44 97 LYS A C 1
ATOM 771 O O . LYS A 1 97 ? -7.369 -6.148 -5.701 1.00 87.44 97 LYS A O 1
ATOM 776 N N . TYR A 1 98 ? -8.283 -5.251 -3.851 1.00 90.12 98 TYR A N 1
ATOM 777 C CA . TYR A 1 98 ? -7.438 -4.059 -3.812 1.00 90.12 98 TYR A CA 1
ATOM 778 C C . TYR A 1 98 ? -6.033 -4.366 -3.301 1.00 90.12 98 TYR A C 1
ATOM 780 O O . TYR A 1 98 ? -5.080 -3.853 -3.881 1.00 90.12 98 TYR A O 1
ATOM 788 N N . ALA A 1 99 ? -5.895 -5.242 -2.304 1.00 91.75 99 ALA A N 1
ATOM 789 C CA . ALA A 1 99 ? -4.584 -5.696 -1.832 1.00 91.75 99 ALA A CA 1
ATOM 790 C C . ALA A 1 99 ? -3.794 -6.420 -2.937 1.00 91.75 99 ALA A C 1
ATOM 792 O O . ALA A 1 99 ? -2.6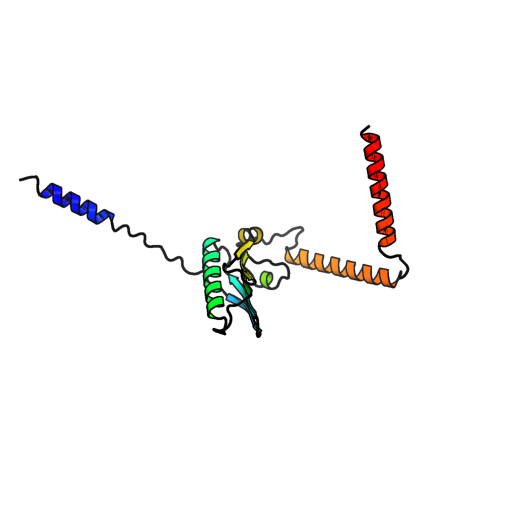18 -6.162 -3.145 1.00 91.75 99 ALA A O 1
ATOM 793 N N . LYS A 1 100 ? -4.475 -7.257 -3.728 1.00 90.06 100 LYS A N 1
ATOM 794 C CA . LYS A 1 100 ? -3.892 -7.988 -4.868 1.00 90.06 100 LYS A CA 1
ATOM 795 C C . LYS A 1 100 ? -3.724 -7.131 -6.129 1.00 90.06 100 LYS A C 1
ATOM 797 O O . LYS A 1 100 ? -3.298 -7.644 -7.162 1.00 90.06 100 LYS A O 1
ATOM 802 N N . SER A 1 101 ? -4.126 -5.860 -6.095 1.00 82.94 101 SER A N 1
ATOM 803 C CA . SER A 1 101 ? -3.948 -4.956 -7.228 1.00 82.94 101 SER A CA 1
ATOM 804 C C . SER A 1 101 ? -2.600 -4.249 -7.117 1.00 82.94 101 SER A C 1
ATOM 806 O O . SER A 1 101 ? -2.309 -3.650 -6.088 1.00 82.94 101 SER A O 1
ATOM 808 N N . ASP A 1 102 ? -1.825 -4.211 -8.201 1.00 80.69 102 ASP A N 1
ATOM 809 C CA . ASP A 1 102 ? -0.568 -3.439 -8.285 1.00 80.69 102 ASP A CA 1
ATOM 810 C C . ASP A 1 102 ? -0.808 -1.909 -8.331 1.00 80.69 102 ASP A C 1
ATOM 812 O O . ASP A 1 102 ? -0.058 -1.155 -8.943 1.00 80.69 102 ASP A O 1
ATOM 816 N N . LEU A 1 103 ? -1.920 -1.437 -7.760 1.00 81.56 103 LEU A N 1
ATOM 817 C CA . LEU A 1 103 ? -2.456 -0.085 -7.909 1.00 81.56 103 LEU A CA 1
ATOM 818 C C . LEU A 1 103 ? -2.434 0.724 -6.604 1.00 81.56 103 LEU A C 1
ATOM 820 O O . LEU A 1 103 ? -3.092 1.765 -6.536 1.00 81.56 103 LEU A O 1
ATOM 824 N N . ASP A 1 104 ? -1.737 0.240 -5.569 1.00 86.69 104 ASP A N 1
ATOM 825 C CA . ASP A 1 104 ? -1.605 0.900 -4.259 1.00 86.69 104 ASP A CA 1
ATOM 826 C C . ASP A 1 104 ? -2.958 1.415 -3.711 1.00 86.69 104 ASP A C 1
ATOM 828 O O . ASP A 1 104 ? -3.102 2.534 -3.213 1.00 86.69 104 ASP A O 1
ATOM 832 N N . GLN A 1 105 ? -3.997 0.579 -3.814 1.00 90.75 105 GLN A N 1
ATOM 833 C CA . GLN A 1 105 ? -5.374 0.922 -3.436 1.00 90.75 105 GLN A CA 1
ATOM 834 C C . GLN A 1 105 ? -5.657 0.786 -1.929 1.00 90.75 105 GLN A C 1
ATOM 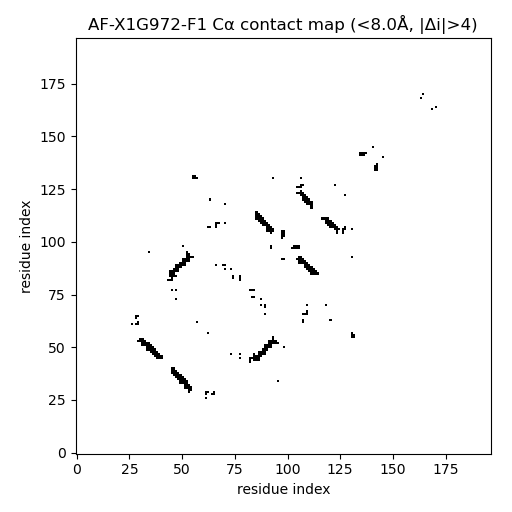836 O O . GLN A 1 105 ? -6.785 0.498 -1.528 1.00 90.75 105 GLN A O 1
ATOM 841 N N . TRP A 1 106 ? -4.647 0.989 -1.088 1.00 95.56 106 TRP A N 1
ATOM 842 C CA . TRP A 1 106 ? -4.813 1.030 0.363 1.00 95.56 106 TRP A CA 1
ATOM 843 C C . TRP A 1 106 ? -5.604 2.277 0.771 1.00 95.56 106 TRP A C 1
ATOM 845 O O . TRP A 1 106 ? -5.566 3.305 0.094 1.00 95.56 106 TRP A O 1
ATOM 855 N N . ILE A 1 107 ? -6.330 2.193 1.884 1.00 95.75 107 ILE A N 1
ATOM 856 C CA . ILE A 1 107 ? -7.094 3.310 2.459 1.00 95.75 107 ILE A CA 1
ATOM 857 C C . ILE A 1 107 ? -6.314 4.041 3.556 1.00 95.75 107 ILE A C 1
ATOM 859 O O . ILE A 1 107 ? -6.453 5.255 3.713 1.00 95.75 107 ILE A O 1
ATOM 863 N N . GLY A 1 108 ? -5.440 3.323 4.259 1.00 97.19 108 GLY A N 1
ATOM 864 C CA . GLY A 1 108 ? -4.508 3.867 5.238 1.00 97.19 108 GLY A CA 1
ATOM 865 C C . GLY A 1 108 ? -3.207 3.081 5.236 1.00 97.19 108 GLY A C 1
ATOM 866 O O . GLY A 1 108 ? -3.179 1.900 4.886 1.00 97.19 108 GLY A O 1
ATOM 867 N N . ARG A 1 109 ? -2.126 3.762 5.593 1.00 97.81 109 ARG A N 1
ATOM 868 C CA . ARG A 1 109 ? -0.782 3.200 5.635 1.00 97.81 109 ARG A CA 1
ATOM 869 C C . ARG A 1 109 ? -0.016 3.811 6.794 1.00 97.81 109 ARG A C 1
ATOM 871 O O . ARG A 1 109 ? 0.053 5.037 6.888 1.00 97.81 109 ARG A O 1
ATOM 878 N N . VAL A 1 110 ? 0.601 2.981 7.625 1.00 97.81 110 VAL A N 1
ATOM 879 C CA . VAL A 1 110 ? 1.634 3.424 8.565 1.00 97.81 110 VAL A CA 1
ATOM 880 C C . VAL A 1 110 ? 2.970 2.879 8.095 1.00 97.81 110 VAL A C 1
ATOM 882 O O . VAL A 1 110 ? 3.100 1.701 7.783 1.00 97.81 110 VAL A O 1
ATOM 885 N N . SER A 1 111 ? 3.953 3.768 7.973 1.00 96.31 111 SER A N 1
ATOM 886 C CA . SER A 1 111 ? 5.264 3.406 7.443 1.00 96.31 111 SER A CA 1
ATOM 887 C C . SER A 1 111 ? 6.401 4.070 8.205 1.00 96.31 111 SER A C 1
ATOM 889 O O . SER A 1 111 ? 6.328 5.244 8.578 1.00 96.31 111 SER A O 1
ATOM 891 N N . LYS A 1 112 ? 7.491 3.332 8.378 1.00 93.88 112 LYS A N 1
ATOM 892 C CA . LYS A 1 112 ? 8.779 3.801 8.876 1.00 93.88 112 LYS A CA 1
ATOM 893 C C . LYS A 1 112 ? 9.868 3.248 7.966 1.00 93.88 112 LYS A C 1
ATOM 895 O O . LYS A 1 112 ? 9.832 2.085 7.594 1.00 93.88 112 LYS A O 1
ATOM 900 N N . THR A 1 113 ? 10.835 4.092 7.622 1.00 91.06 113 THR A N 1
ATOM 901 C CA . THR A 1 113 ? 11.978 3.720 6.780 1.00 91.06 113 THR A CA 1
ATOM 902 C C . THR A 1 113 ? 13.257 4.341 7.333 1.00 91.06 113 THR A C 1
ATOM 904 O O . THR A 1 113 ? 13.293 5.554 7.583 1.00 91.06 113 THR A O 1
ATOM 907 N N . GLY A 1 114 ? 14.302 3.530 7.475 1.00 83.31 114 GLY A N 1
ATOM 908 C CA . GLY A 1 114 ? 15.624 3.931 7.951 1.00 83.31 114 GLY A CA 1
ATOM 909 C C . GLY A 1 114 ? 15.623 4.388 9.413 1.00 83.31 114 GLY A C 1
ATOM 910 O O . GLY A 1 114 ? 14.891 3.870 10.254 1.00 83.31 114 GLY A O 1
ATOM 911 N N . PHE A 1 115 ? 16.429 5.408 9.712 1.00 72.81 115 PHE A N 1
ATOM 912 C CA . PHE A 1 115 ? 16.618 5.935 11.071 1.00 72.81 115 PHE A CA 1
ATOM 913 C C . PHE A 1 115 ? 15.494 6.858 11.566 1.00 72.81 115 PHE A C 1
ATOM 915 O O . PHE A 1 115 ? 15.610 7.439 12.645 1.00 72.81 115 PHE A O 1
ATOM 922 N N . ASN A 1 116 ? 14.405 7.025 10.806 1.00 74.62 116 ASN A N 1
ATOM 923 C CA . ASN A 1 116 ? 13.282 7.833 11.272 1.00 74.62 116 ASN A CA 1
ATOM 924 C C . ASN A 1 116 ? 12.696 7.229 12.550 1.00 74.62 116 ASN A C 1
ATOM 926 O O . ASN A 1 116 ? 12.255 6.082 12.579 1.00 74.62 116 ASN A O 1
ATOM 930 N N . THR A 1 117 ? 12.674 8.022 13.618 1.00 73.62 117 THR A N 1
ATOM 931 C CA . THR A 1 117 ? 12.197 7.570 14.928 1.00 73.62 117 THR A CA 1
ATOM 932 C C . THR A 1 117 ? 10.676 7.535 15.019 1.00 73.62 117 THR A C 1
ATOM 934 O O . THR A 1 117 ? 10.148 6.831 15.874 1.00 73.62 117 THR A O 1
ATOM 937 N N . LYS A 1 118 ? 9.969 8.258 14.140 1.00 89.12 118 LYS A N 1
ATOM 938 C CA . LYS A 1 118 ? 8.508 8.386 14.169 1.00 89.12 118 LYS A CA 1
ATOM 939 C C . LYS A 1 118 ? 7.846 7.686 12.975 1.00 89.12 118 LYS A C 1
ATOM 941 O O . LYS A 1 118 ? 8.307 7.888 11.846 1.00 89.12 118 LYS A O 1
ATOM 946 N N . PRO A 1 119 ? 6.762 6.919 13.195 1.00 94.25 119 PRO A N 1
ATOM 947 C CA . PRO A 1 119 ? 5.948 6.393 12.107 1.00 94.25 119 PRO A CA 1
ATOM 948 C C . PRO A 1 119 ? 5.289 7.530 11.318 1.00 94.25 119 PRO A C 1
ATOM 950 O O . PRO A 1 119 ? 4.938 8.576 11.867 1.00 94.25 119 PRO A O 1
ATOM 953 N N . ARG A 1 120 ? 5.109 7.323 10.012 1.00 96.31 120 ARG A N 1
ATOM 954 C CA . ARG A 1 120 ? 4.364 8.219 9.121 1.00 96.31 120 ARG A CA 1
ATOM 955 C C . ARG A 1 120 ? 3.044 7.573 8.740 1.00 96.31 120 ARG A C 1
ATOM 957 O O . ARG A 1 120 ? 3.040 6.567 8.029 1.00 96.31 120 ARG A O 1
ATOM 964 N N . PHE A 1 121 ? 1.951 8.199 9.160 1.00 96.69 121 PHE A N 1
ATOM 965 C CA . PHE A 1 121 ? 0.598 7.833 8.759 1.00 96.69 121 PHE A CA 1
ATOM 966 C C . PHE A 1 121 ? 0.229 8.547 7.461 1.00 96.69 121 PHE A C 1
ATOM 968 O O . PHE A 1 121 ? 0.435 9.753 7.310 1.00 96.69 121 PHE A O 1
ATOM 975 N N . LYS A 1 122 ? -0.304 7.792 6.506 1.00 97.06 122 LYS A N 1
ATOM 976 C CA . LYS A 1 122 ? -0.843 8.297 5.245 1.00 97.06 122 LYS A CA 1
ATOM 977 C C . LYS A 1 122 ? -2.238 7.736 5.039 1.00 97.06 122 LYS A C 1
ATOM 979 O O . LYS A 1 122 ? -2.502 6.577 5.345 1.00 97.06 122 LYS A O 1
ATOM 984 N N . TYR A 1 123 ? -3.093 8.553 4.443 1.00 95.75 123 TYR A N 1
ATOM 985 C CA . TYR A 1 123 ? -4.454 8.185 4.082 1.00 95.75 123 TYR A CA 1
ATOM 986 C C . TYR A 1 123 ? -4.649 8.437 2.600 1.00 95.75 123 TYR A C 1
ATOM 988 O O . TYR A 1 123 ? -4.263 9.488 2.086 1.00 95.75 123 TYR A O 1
ATOM 996 N N . ASN A 1 124 ? -5.245 7.475 1.911 1.00 93.88 124 ASN A N 1
ATOM 997 C CA . ASN A 1 124 ? -5.648 7.670 0.533 1.00 93.88 124 ASN A CA 1
ATOM 998 C C . ASN A 1 124 ? -7.074 8.206 0.553 1.00 93.88 124 ASN A C 1
ATOM 1000 O O . ASN A 1 124 ? -8.017 7.420 0.535 1.00 93.88 124 ASN A O 1
ATOM 1004 N N . GLU A 1 125 ? -7.242 9.529 0.619 1.00 91.38 125 GLU A N 1
ATOM 1005 C CA . GLU A 1 125 ? -8.572 10.142 0.770 1.00 91.38 125 GLU A CA 1
ATOM 1006 C C . GLU A 1 125 ? -9.552 9.683 -0.307 1.00 91.38 125 GLU A C 1
ATOM 1008 O O . GLU A 1 125 ? -10.727 9.465 -0.034 1.00 91.38 125 GLU A O 1
ATOM 1013 N N . ARG A 1 126 ? -9.066 9.433 -1.527 1.00 87.56 126 ARG A N 1
ATOM 1014 C CA . ARG A 1 126 ? -9.908 8.903 -2.596 1.00 87.56 126 ARG A CA 1
ATOM 1015 C C . ARG A 1 126 ? -10.421 7.503 -2.275 1.00 87.56 126 ARG A C 1
ATOM 1017 O O . ARG A 1 126 ? -11.600 7.253 -2.483 1.00 87.56 126 ARG A O 1
ATOM 1024 N N . GLN A 1 127 ? -9.572 6.572 -1.837 1.00 89.12 127 GLN A N 1
ATOM 1025 C CA . GLN A 1 127 ? -10.048 5.227 -1.477 1.00 89.12 127 GLN A CA 1
ATOM 1026 C C . GLN A 1 127 ? -10.863 5.260 -0.181 1.00 89.12 127 GLN A C 1
ATOM 1028 O O . GLN A 1 127 ? -11.874 4.576 -0.084 1.00 89.12 127 GLN A O 1
ATOM 1033 N N . PHE A 1 128 ? -10.459 6.095 0.776 1.00 87.50 128 PHE A N 1
ATOM 1034 C CA . PHE A 1 128 ? -11.112 6.252 2.068 1.00 87.50 128 PHE A CA 1
ATOM 1035 C C . PHE A 1 128 ? -12.531 6.822 1.930 1.00 87.50 128 PHE A C 1
ATOM 1037 O O . PHE A 1 128 ? -13.465 6.279 2.501 1.00 87.50 128 PHE A O 1
ATOM 1044 N N . ASN A 1 129 ? -12.739 7.841 1.093 1.00 84.56 129 ASN A N 1
ATOM 1045 C CA . ASN A 1 129 ? -14.073 8.399 0.835 1.00 84.56 129 ASN A CA 1
ATOM 1046 C C . ASN A 1 129 ? -14.949 7.471 -0.022 1.00 84.56 129 ASN A C 1
ATOM 1048 O O . ASN A 1 129 ? -16.166 7.606 -0.031 1.00 84.56 129 ASN A O 1
ATOM 1052 N N . ASN A 1 130 ? -14.337 6.519 -0.732 1.00 79.06 130 ASN A N 1
ATOM 1053 C CA . ASN A 1 130 ? -15.040 5.447 -1.439 1.00 79.06 130 ASN A CA 1
ATOM 1054 C C . ASN A 1 130 ? -15.162 4.167 -0.585 1.00 79.06 130 ASN A C 1
ATOM 1056 O O . ASN A 1 130 ? -15.558 3.121 -1.108 1.00 79.06 130 ASN A O 1
ATOM 1060 N N . ASN A 1 131 ? -14.811 4.227 0.707 1.00 70.38 131 ASN A N 1
ATOM 1061 C CA . ASN A 1 131 ? -14.882 3.111 1.643 1.00 70.38 131 ASN A CA 1
ATOM 1062 C C . ASN A 1 131 ? -16.327 2.860 2.099 1.00 70.38 131 ASN A C 1
ATOM 1064 O O . ASN A 1 131 ? -16.689 3.123 3.241 1.00 70.38 131 ASN A O 1
ATOM 1068 N N . GLY A 1 132 ? -17.164 2.387 1.187 1.00 62.22 132 GLY A N 1
ATOM 1069 C CA . GLY A 1 132 ? -18.563 2.093 1.484 1.00 62.22 132 GLY A CA 1
ATOM 1070 C C . GLY A 1 132 ? -19.304 1.600 0.258 1.00 62.22 132 GLY A C 1
ATOM 1071 O O . GLY A 1 132 ? -19.979 0.590 0.339 1.00 62.22 132 GLY A O 1
ATOM 1072 N N . GLU A 1 133 ? -19.096 2.250 -0.885 1.00 60.62 133 GLU A N 1
ATOM 1073 C CA . GLU A 1 133 ? -19.467 1.784 -2.220 1.00 60.62 133 GLU A CA 1
ATOM 1074 C C . GLU A 1 133 ? -19.172 2.914 -3.212 1.00 60.62 133 GLU A C 1
ATOM 1076 O O . GLU A 1 133 ? -19.682 4.023 -3.096 1.00 60.62 133 GLU A O 1
ATOM 1081 N N . SER A 1 134 ? -18.409 2.621 -4.257 1.00 53.44 134 SER A N 1
ATOM 1082 C CA . SER A 1 134 ? -18.994 2.798 -5.580 1.00 53.44 134 SER A CA 1
ATOM 1083 C C . SER A 1 134 ? -18.368 1.769 -6.504 1.00 53.44 134 SER A C 1
ATOM 1085 O O . SER A 1 134 ? -17.183 1.801 -6.850 1.00 53.44 134 SER A O 1
ATOM 1087 N N . THR A 1 135 ? -19.186 0.814 -6.925 1.00 60.91 135 THR A N 1
ATOM 1088 C CA . THR A 1 135 ? -19.053 0.212 -8.245 1.00 60.91 135 THR A CA 1
ATOM 1089 C C . THR A 1 135 ? -19.194 1.352 -9.250 1.00 60.91 135 THR A C 1
ATOM 1091 O O . THR A 1 135 ? -20.256 1.579 -9.812 1.00 60.91 135 THR A O 1
ATOM 1094 N N . GLU A 1 136 ? -18.137 2.150 -9.428 1.00 64.06 136 GLU A N 1
ATOM 1095 C CA . GLU A 1 136 ? -18.139 3.228 -10.409 1.00 64.06 136 GLU A CA 1
ATOM 1096 C C . GLU A 1 136 ? -18.129 2.578 -11.798 1.00 64.06 136 GLU A C 1
ATOM 1098 O O . GLU A 1 136 ? -17.073 2.300 -12.388 1.00 64.06 136 GLU A O 1
ATOM 1103 N N . ILE A 1 137 ? -19.334 2.275 -12.276 1.00 78.00 137 ILE A N 1
ATOM 1104 C CA . ILE A 1 137 ? -19.604 1.803 -13.620 1.00 78.00 137 ILE A CA 1
ATOM 1105 C C . ILE A 1 137 ? -19.462 3.023 -14.526 1.00 78.00 137 ILE A C 1
ATOM 1107 O O . ILE A 1 137 ? -20.306 3.915 -14.534 1.00 78.00 137 ILE A O 1
ATOM 1111 N N . LYS A 1 138 ? -18.372 3.073 -15.292 1.00 79.19 138 LYS A N 1
ATOM 1112 C CA . LYS A 1 138 ? -18.199 4.046 -16.378 1.00 79.19 138 LYS A CA 1
ATOM 1113 C C . LYS A 1 138 ? -18.196 3.288 -17.684 1.00 79.19 138 LYS A C 1
ATOM 1115 O O . LYS A 1 138 ? -17.503 2.280 -17.797 1.00 79.19 138 LYS A O 1
ATOM 1120 N N . PHE A 1 139 ? -18.961 3.778 -18.654 1.00 88.38 139 PHE A N 1
ATOM 1121 C CA . PHE A 1 139 ? -19.109 3.122 -19.957 1.00 88.38 139 PHE A CA 1
ATOM 1122 C C . PHE A 1 139 ? -19.612 1.671 -19.841 1.00 88.38 139 PHE A C 1
ATOM 1124 O O . PHE A 1 139 ? -19.187 0.805 -20.593 1.00 88.38 139 PHE A O 1
ATOM 1131 N N . GLY A 1 140 ? -20.467 1.384 -18.852 1.00 89.25 140 GLY A N 1
ATOM 1132 C CA . GLY A 1 140 ? -20.962 0.024 -18.599 1.00 89.25 140 GLY A CA 1
ATOM 1133 C C . GLY A 1 140 ? -19.934 -0.936 -17.987 1.00 89.25 140 GLY A C 1
ATOM 1134 O O . GLY A 1 140 ? -20.237 -2.112 -17.837 1.00 89.25 140 GLY A O 1
ATOM 1135 N N . LEU A 1 141 ? -18.743 -0.455 -17.610 1.00 84.44 141 LEU A N 1
ATOM 1136 C CA . LEU A 1 141 ? -17.652 -1.277 -17.090 1.00 84.44 141 LEU A CA 1
ATOM 1137 C C . LEU A 1 141 ? -17.242 -0.853 -15.679 1.00 84.44 141 LEU A C 1
ATOM 1139 O O . LEU A 1 141 ? -17.071 0.338 -15.382 1.00 84.44 141 LEU A O 1
ATOM 1143 N N . SER A 1 142 ? -16.990 -1.836 -14.818 1.00 82.69 142 SER A N 1
ATOM 1144 C CA . SER A 1 142 ? -16.368 -1.604 -13.517 1.00 82.69 142 SER A CA 1
ATOM 1145 C C . SER A 1 142 ? -14.947 -1.054 -13.680 1.00 82.69 142 SER A C 1
ATOM 1147 O O . SER A 1 142 ? -14.271 -1.259 -14.692 1.00 82.69 142 SER A O 1
ATOM 1149 N N . LYS A 1 143 ? -14.440 -0.362 -12.652 1.00 76.75 143 LYS A N 1
ATOM 1150 C CA . LYS A 1 143 ? -13.053 0.142 -12.633 1.00 76.75 143 LYS A CA 1
ATOM 1151 C C . LYS A 1 143 ? -12.027 -0.955 -12.948 1.00 76.75 143 LYS A C 1
ATOM 1153 O O . LYS A 1 143 ? -11.060 -0.700 -13.662 1.00 76.75 143 LYS A O 1
ATOM 1158 N N . LEU A 1 144 ? -12.240 -2.166 -12.431 1.00 78.62 144 LEU A N 1
ATOM 1159 C CA . LEU A 1 144 ? -11.313 -3.275 -12.640 1.00 78.62 144 LEU A CA 1
ATOM 1160 C C . LEU A 1 144 ? -11.354 -3.797 -14.079 1.00 78.62 144 LEU A C 1
ATOM 1162 O O . LEU A 1 144 ? -10.303 -4.076 -14.644 1.00 78.62 144 LEU A O 1
ATOM 1166 N N . GLU A 1 145 ? -12.539 -3.896 -14.681 1.00 84.38 145 GLU A N 1
ATOM 1167 C CA . GLU A 1 145 ? -12.667 -4.277 -16.092 1.00 84.38 145 GLU A CA 1
ATOM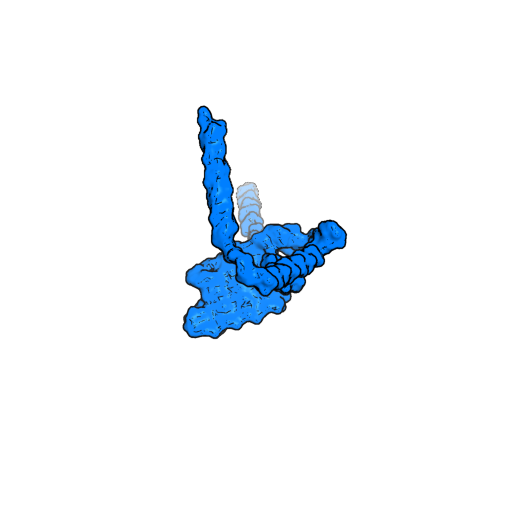 1168 C C . GLU A 1 145 ? -11.985 -3.252 -16.996 1.00 84.38 145 GLU A C 1
ATOM 1170 O O . GLU A 1 145 ? -11.184 -3.629 -17.848 1.00 84.38 145 GLU A O 1
ATOM 1175 N N . ARG A 1 146 ? -12.208 -1.954 -16.747 1.00 88.12 146 ARG A N 1
ATOM 1176 C CA . ARG A 1 146 ? -11.526 -0.873 -17.478 1.00 88.12 146 ARG A CA 1
ATOM 1177 C C . ARG A 1 146 ? -10.008 -0.974 -17.366 1.00 88.12 146 ARG A C 1
ATOM 1179 O O . ARG A 1 146 ? -9.309 -0.837 -18.363 1.00 88.12 146 ARG A O 1
ATOM 1186 N N . TYR A 1 147 ? -9.494 -1.259 -16.173 1.00 81.19 147 TYR A N 1
ATOM 1187 C CA . TYR A 1 147 ? -8.061 -1.453 -15.967 1.00 81.19 147 TYR A CA 1
ATOM 1188 C C . TYR A 1 147 ? -7.530 -2.719 -16.654 1.00 81.19 147 TYR A C 1
ATOM 1190 O O . TYR A 1 147 ? -6.448 -2.705 -17.234 1.00 81.19 147 TYR A O 1
ATOM 1198 N N . GLY A 1 148 ? -8.299 -3.810 -16.636 1.00 87.44 148 GLY A N 1
ATOM 1199 C CA . GLY A 1 148 ? -7.966 -5.029 -17.370 1.00 87.44 148 GLY A CA 1
ATOM 1200 C C . GLY A 1 148 ? -7.877 -4.789 -18.878 1.00 87.44 148 GLY A C 1
ATOM 1201 O O . GLY A 1 148 ? -6.970 -5.309 -19.522 1.00 87.44 148 GLY A O 1
ATOM 1202 N N . ILE A 1 149 ? -8.774 -3.967 -19.429 1.00 91.62 149 ILE A N 1
ATOM 1203 C CA . ILE A 1 149 ? -8.726 -3.524 -20.828 1.00 91.62 149 ILE A CA 1
ATOM 1204 C C . ILE A 1 149 ? -7.495 -2.650 -21.072 1.00 91.62 149 ILE A C 1
ATOM 1206 O O . ILE A 1 149 ? -6.737 -2.940 -21.989 1.00 91.62 149 ILE A O 1
ATOM 1210 N N . TRP A 1 150 ? -7.241 -1.650 -20.225 1.00 90.75 150 TRP A N 1
ATOM 1211 C CA . TRP A 1 150 ? -6.057 -0.793 -20.341 1.00 90.75 150 TRP A CA 1
ATOM 1212 C C . TRP A 1 150 ? -4.754 -1.606 -20.346 1.00 90.75 150 TRP A C 1
ATOM 1214 O O . TRP A 1 150 ? -3.936 -1.437 -21.239 1.00 90.75 150 TRP A O 1
ATOM 1224 N N . LYS A 1 151 ? -4.600 -2.585 -19.442 1.00 90.88 151 LYS A N 1
ATOM 1225 C CA . LYS A 1 151 ? -3.432 -3.486 -19.441 1.00 90.88 151 LYS A CA 1
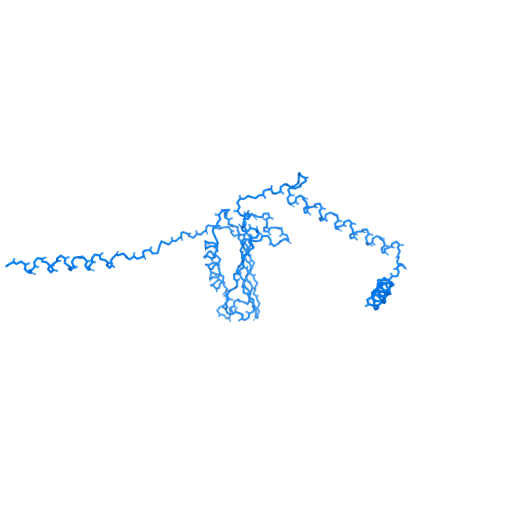ATOM 1226 C C . LYS A 1 151 ? -3.286 -4.292 -20.731 1.00 90.88 151 LYS A C 1
ATOM 1228 O O . LYS A 1 151 ? -2.167 -4.598 -21.129 1.00 90.88 151 LYS A O 1
ATOM 1233 N N . LYS A 1 152 ? -4.396 -4.683 -21.362 1.00 94.94 152 LYS A N 1
ATOM 1234 C CA . LYS A 1 152 ? -4.357 -5.366 -22.662 1.00 94.94 152 LYS A CA 1
ATOM 1235 C C . LYS A 1 152 ? -3.923 -4.419 -23.779 1.00 94.94 152 LYS A C 1
ATOM 1237 O O . LYS A 1 152 ? -3.181 -4.869 -24.639 1.00 94.94 152 LYS A O 1
ATOM 1242 N N . ILE A 1 153 ? -4.356 -3.156 -23.740 1.00 95.00 153 ILE A N 1
ATOM 1243 C CA . ILE A 1 153 ? -3.943 -2.118 -24.696 1.00 95.00 153 ILE A CA 1
ATOM 1244 C C . ILE A 1 153 ? -2.436 -1.882 -24.584 1.00 95.00 153 ILE A C 1
ATOM 1246 O O . ILE A 1 153 ? -1.747 -2.094 -25.569 1.00 95.00 153 ILE A O 1
ATOM 1250 N N . ILE A 1 154 ? -1.917 -1.600 -23.384 1.00 88.25 154 ILE A N 1
ATOM 1251 C CA . ILE A 1 154 ? -0.475 -1.375 -23.170 1.00 88.25 154 ILE A CA 1
ATOM 1252 C C . ILE A 1 154 ? 0.357 -2.567 -23.653 1.00 88.25 154 ILE A C 1
ATOM 1254 O O . ILE A 1 154 ? 1.276 -2.405 -24.435 1.00 88.25 154 ILE A O 1
ATOM 1258 N N . ARG A 1 155 ? -0.020 -3.801 -23.291 1.00 92.75 155 ARG A N 1
ATOM 1259 C CA . ARG A 1 155 ? 0.700 -4.998 -23.769 1.00 92.75 155 ARG A CA 1
ATOM 1260 C C . ARG A 1 155 ? 0.649 -5.180 -25.286 1.00 92.75 155 ARG A C 1
ATOM 1262 O O . ARG A 1 155 ? 1.526 -5.837 -25.842 1.00 92.75 155 ARG A O 1
ATOM 1269 N N . ALA A 1 156 ? -0.424 -4.727 -25.929 1.00 94.56 156 ALA A N 1
ATOM 1270 C CA . ALA A 1 156 ? -0.532 -4.760 -27.380 1.00 94.56 156 ALA A CA 1
ATOM 1271 C C . ALA A 1 156 ? 0.344 -3.674 -28.016 1.00 94.56 156 ALA A C 1
ATOM 1273 O O . ALA A 1 156 ? 0.993 -3.964 -29.012 1.00 94.56 156 ALA A O 1
ATOM 1274 N N . GLU A 1 157 ? 0.402 -2.479 -27.422 1.00 89.25 157 GLU A N 1
ATOM 1275 C CA . GLU A 1 157 ? 1.304 -1.392 -27.824 1.00 89.25 157 GLU A CA 1
ATOM 1276 C C . GLU A 1 157 ? 2.772 -1.802 -27.675 1.00 89.25 157 GLU A C 1
ATOM 1278 O O . GLU A 1 157 ? 3.514 -1.706 -28.645 1.00 89.25 157 GLU A O 1
ATOM 1283 N N . ASP A 1 158 ? 3.161 -2.355 -26.523 1.00 90.75 158 ASP A N 1
ATOM 1284 C CA . ASP A 1 158 ? 4.519 -2.855 -26.272 1.00 90.75 158 ASP A CA 1
ATOM 1285 C C . ASP A 1 158 ? 4.917 -3.902 -27.319 1.00 90.75 158 ASP A C 1
ATOM 1287 O O . ASP A 1 158 ? 5.979 -3.825 -27.929 1.00 90.75 158 ASP A O 1
ATOM 1291 N N . ARG A 1 159 ? 4.024 -4.864 -27.594 1.00 95.44 159 ARG A N 1
ATOM 1292 C CA . ARG A 1 159 ? 4.273 -5.888 -28.615 1.00 95.44 159 ARG A CA 1
ATOM 1293 C C . ARG A 1 159 ? 4.394 -5.286 -30.011 1.00 95.44 159 ARG A C 1
ATOM 1295 O O . ARG A 1 159 ? 5.265 -5.702 -30.763 1.00 95.44 159 ARG A O 1
ATOM 1302 N N . ALA A 1 160 ? 3.515 -4.353 -30.366 1.00 91.56 160 ALA A N 1
ATOM 1303 C CA . ALA A 1 160 ? 3.567 -3.692 -31.663 1.00 91.56 160 ALA A CA 1
ATOM 1304 C C . ALA A 1 160 ? 4.869 -2.891 -31.822 1.00 91.56 160 ALA A C 1
ATOM 1306 O O . ALA A 1 160 ? 5.452 -2.898 -32.902 1.00 91.56 160 ALA A O 1
ATOM 1307 N N . ALA A 1 161 ? 5.350 -2.255 -30.750 1.00 85.06 161 ALA A N 1
ATOM 1308 C CA . ALA A 1 161 ? 6.636 -1.570 -30.730 1.00 85.06 161 ALA A CA 1
ATOM 1309 C C . ALA A 1 161 ? 7.803 -2.552 -30.924 1.00 85.06 161 ALA A C 1
ATOM 1311 O O . ALA A 1 161 ? 8.645 -2.326 -31.789 1.00 85.06 161 ALA A O 1
ATOM 1312 N N . ASP A 1 162 ? 7.817 -3.674 -30.199 1.00 88.12 162 ASP A N 1
ATOM 1313 C CA . ASP A 1 162 ? 8.837 -4.720 -30.354 1.00 88.12 162 ASP A CA 1
ATOM 1314 C C . ASP A 1 162 ? 8.848 -5.314 -31.775 1.00 88.12 162 ASP A C 1
ATOM 1316 O O . ASP A 1 162 ? 9.908 -5.553 -32.359 1.00 88.12 162 ASP A O 1
ATOM 1320 N N . GLU A 1 163 ? 7.665 -5.559 -32.347 1.00 92.56 163 GLU A N 1
ATOM 1321 C CA . GLU A 1 163 ? 7.507 -6.050 -33.718 1.00 92.56 163 GLU A CA 1
ATOM 1322 C C . GLU A 1 163 ? 8.006 -5.021 -34.741 1.00 92.56 163 GLU A C 1
ATOM 1324 O O . GLU A 1 163 ? 8.749 -5.393 -35.649 1.00 92.56 163 GLU A O 1
ATOM 1329 N N . ALA A 1 164 ? 7.688 -3.737 -34.557 1.00 85.81 164 ALA A N 1
ATOM 1330 C CA . ALA A 1 164 ? 8.161 -2.660 -35.423 1.00 85.81 164 ALA A CA 1
ATOM 1331 C C . ALA A 1 164 ? 9.688 -2.501 -35.368 1.00 85.81 164 ALA A C 1
ATOM 1333 O O . ALA A 1 164 ? 10.321 -2.420 -36.417 1.00 85.81 164 ALA A O 1
ATOM 1334 N N . ILE A 1 165 ? 10.295 -2.539 -34.175 1.00 84.06 165 ILE A N 1
ATOM 1335 C CA . ILE A 1 165 ? 11.760 -2.513 -34.005 1.00 84.06 165 ILE A CA 1
ATOM 1336 C C . ILE A 1 165 ? 12.407 -3.697 -34.731 1.00 84.06 165 ILE A C 1
ATOM 1338 O O . ILE A 1 165 ? 13.469 -3.570 -35.337 1.00 84.06 165 ILE A O 1
ATOM 1342 N N . LYS A 1 166 ? 11.770 -4.870 -34.683 1.00 89.88 166 LYS A N 1
ATOM 1343 C CA . LYS A 1 166 ? 12.278 -6.073 -35.342 1.00 89.88 166 LYS A CA 1
ATOM 1344 C C . LYS A 1 166 ? 12.148 -6.017 -36.866 1.00 89.88 166 LYS A C 1
ATOM 1346 O O . LYS A 1 166 ? 13.030 -6.525 -37.556 1.00 89.88 166 LYS A O 1
ATOM 1351 N N . GLU A 1 167 ? 11.044 -5.484 -37.381 1.00 90.31 167 GLU A N 1
ATOM 1352 C CA . GLU A 1 167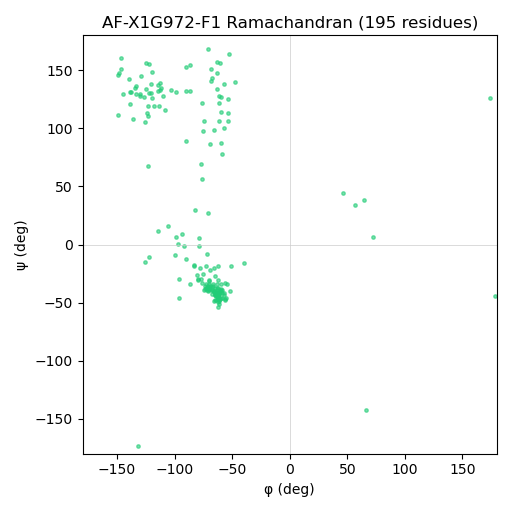 ? 10.787 -5.372 -38.822 1.00 90.31 167 GLU A CA 1
ATOM 1353 C C . GLU A 1 167 ? 11.593 -4.236 -39.461 1.00 90.31 167 GLU A C 1
ATOM 1355 O O . GLU A 1 167 ? 12.072 -4.372 -40.587 1.00 90.31 167 GLU A O 1
ATOM 1360 N N . PHE A 1 168 ? 11.818 -3.159 -38.711 1.00 84.25 168 PHE A N 1
ATOM 1361 C CA . PHE A 1 168 ? 12.547 -1.975 -39.143 1.00 84.25 168 PHE A CA 1
ATOM 1362 C C . PHE A 1 168 ? 13.734 -1.691 -38.206 1.00 84.25 168 PHE A C 1
ATOM 1364 O O . PHE A 1 168 ? 13.737 -0.683 -37.503 1.00 84.25 168 PHE A O 1
ATOM 1371 N N . PRO A 1 169 ? 14.769 -2.552 -38.196 1.00 76.50 169 PRO A N 1
ATOM 1372 C CA . PRO A 1 169 ? 15.917 -2.405 -37.296 1.00 76.50 169 PRO A CA 1
ATOM 1373 C C . PRO A 1 169 ? 16.763 -1.156 -37.590 1.00 76.50 169 PRO A C 1
ATOM 1375 O O . PRO A 1 169 ? 17.484 -0.694 -36.710 1.00 76.50 169 PRO A O 1
ATOM 1378 N N . ASP A 1 170 ? 16.646 -0.618 -38.809 1.00 76.06 170 ASP A N 1
ATOM 1379 C CA . ASP A 1 170 ? 17.311 0.604 -39.271 1.00 76.06 170 ASP A CA 1
ATOM 1380 C C . ASP A 1 170 ? 16.390 1.840 -39.212 1.00 76.06 170 ASP A C 1
ATOM 1382 O O . ASP A 1 170 ? 16.782 2.902 -39.695 1.00 76.06 170 ASP A O 1
ATOM 1386 N N . MET A 1 171 ? 15.169 1.739 -38.647 1.00 65.12 171 MET A N 1
ATOM 1387 C CA . MET A 1 171 ? 14.480 2.951 -38.184 1.00 65.12 171 MET A CA 1
ATOM 1388 C C . MET A 1 171 ? 15.371 3.549 -37.103 1.00 65.12 171 MET A C 1
ATOM 1390 O O . MET A 1 171 ? 15.524 2.990 -36.016 1.00 65.12 171 MET A O 1
ATOM 1394 N N . THR A 1 172 ? 16.021 4.643 -37.467 1.00 57.44 172 THR A N 1
ATOM 1395 C CA . THR A 1 172 ? 16.991 5.373 -36.670 1.00 57.44 172 THR A CA 1
ATOM 1396 C C . THR A 1 172 ? 16.451 5.602 -35.251 1.00 57.44 172 THR A C 1
ATOM 1398 O O . THR A 1 172 ? 15.256 5.870 -35.080 1.00 57.44 172 THR A O 1
ATOM 1401 N N . PRO A 1 173 ? 17.301 5.468 -34.211 1.00 57.56 173 PRO A N 1
ATOM 1402 C CA . PRO A 1 173 ? 16.927 5.746 -32.828 1.00 57.56 173 PRO A CA 1
ATOM 1403 C C . PRO A 1 173 ? 16.308 7.141 -32.674 1.00 57.56 173 PRO A C 1
ATOM 1405 O O . PRO A 1 173 ? 16.498 8.007 -33.524 1.00 57.56 173 PRO A O 1
ATOM 1408 N N . LEU A 1 174 ? 15.643 7.372 -31.537 1.00 59.16 174 LEU A N 1
ATOM 1409 C CA . LEU A 1 174 ? 15.060 8.647 -31.090 1.00 59.16 174 LEU A CA 1
ATOM 1410 C C . LEU A 1 174 ? 15.881 9.928 -31.373 1.00 59.16 174 LEU A C 1
ATOM 1412 O O . LEU A 1 174 ? 15.303 11.001 -31.286 1.00 59.16 174 LEU A O 1
ATOM 1416 N N . GLU A 1 175 ? 17.170 9.852 -31.705 1.00 61.31 175 GLU A N 1
ATOM 1417 C CA . GLU A 1 175 ? 18.044 10.985 -32.031 1.00 61.31 175 GLU A CA 1
ATOM 1418 C C . GLU A 1 175 ? 17.520 11.839 -33.201 1.00 61.31 175 GLU A C 1
ATOM 1420 O O . GLU A 1 175 ? 17.499 13.059 -33.081 1.00 61.31 175 GLU A O 1
ATOM 1425 N N . GLU A 1 176 ? 16.999 11.247 -34.286 1.00 62.16 176 GLU A N 1
ATOM 1426 C CA . GLU A 1 176 ? 16.403 12.038 -35.385 1.00 62.16 176 GLU A CA 1
ATOM 1427 C C . GLU A 1 176 ? 15.075 12.697 -34.971 1.00 62.16 176 GLU A C 1
ATOM 1429 O O . GLU A 1 176 ? 14.740 13.791 -35.429 1.00 62.16 176 GLU A O 1
ATOM 1434 N N . PHE A 1 177 ? 14.323 12.065 -34.063 1.00 69.44 177 PHE A N 1
ATOM 1435 C CA . PHE A 1 177 ? 13.120 12.662 -33.476 1.00 69.44 177 PHE A CA 1
ATOM 1436 C C . PHE A 1 177 ? 13.460 13.781 -32.489 1.00 69.44 177 PHE A C 1
ATOM 1438 O O . PHE A 1 177 ? 12.756 14.785 -32.457 1.00 69.44 177 PHE A O 1
ATOM 1445 N N . GLU A 1 178 ? 14.533 13.631 -31.717 1.00 71.00 178 GLU A N 1
ATOM 1446 C CA . GLU A 1 178 ? 15.022 14.626 -30.765 1.00 71.00 178 GLU A CA 1
ATOM 1447 C C . GLU A 1 178 ? 15.611 15.840 -31.500 1.00 71.00 178 GLU A C 1
ATOM 1449 O O . GLU A 1 178 ? 15.349 16.981 -31.119 1.00 71.00 178 GLU A O 1
ATOM 1454 N N . GLU A 1 179 ? 16.332 15.633 -32.607 1.00 78.88 179 GLU A N 1
ATOM 1455 C CA . GLU A 1 179 ? 16.764 16.713 -33.503 1.00 78.88 179 GLU A CA 1
ATOM 1456 C C . GLU A 1 179 ? 15.569 17.445 -34.124 1.00 78.88 179 GLU A C 1
ATOM 1458 O O . GLU A 1 179 ? 15.521 18.678 -34.084 1.00 78.88 179 GLU A O 1
ATOM 1463 N N . LEU A 1 180 ? 14.565 16.710 -34.616 1.00 79.44 180 LEU A N 1
ATOM 1464 C CA . LEU A 1 180 ? 13.352 17.297 -35.186 1.00 79.44 180 LEU A CA 1
ATOM 1465 C C . LEU A 1 180 ? 12.531 18.066 -34.137 1.00 79.44 180 LEU A C 1
ATOM 1467 O O . LEU A 1 180 ? 12.039 19.162 -34.409 1.00 79.44 180 LEU A O 1
ATOM 1471 N N . GLU A 1 181 ? 12.388 17.527 -32.926 1.00 83.06 181 GLU A N 1
ATOM 1472 C CA . GLU A 1 181 ? 11.700 18.188 -31.814 1.00 83.06 181 GLU A CA 1
ATOM 1473 C C . GLU A 1 181 ? 12.419 19.486 -31.418 1.00 83.06 181 GLU A C 1
ATOM 1475 O O . GLU A 1 181 ? 11.778 20.532 -31.266 1.00 83.06 181 GLU A O 1
ATOM 1480 N N . ASN A 1 182 ? 13.751 19.455 -31.337 1.00 88.06 182 ASN A N 1
ATOM 1481 C CA . ASN A 1 182 ? 14.571 20.631 -31.056 1.00 88.06 182 ASN A CA 1
ATOM 1482 C C . ASN A 1 182 ? 14.498 21.684 -32.174 1.00 88.06 182 ASN A C 1
ATOM 1484 O O . ASN A 1 182 ? 14.408 22.882 -31.880 1.00 88.06 182 ASN A O 1
ATOM 1488 N N . GLU A 1 183 ? 14.489 21.268 -33.445 1.00 93.81 183 GLU A N 1
ATOM 1489 C CA . GLU A 1 183 ? 14.312 22.166 -34.591 1.00 93.81 183 GLU A CA 1
ATOM 1490 C C . GLU A 1 183 ? 12.944 22.863 -34.535 1.00 93.81 183 GLU A C 1
ATOM 1492 O O . GLU A 1 183 ? 12.858 24.094 -34.636 1.00 93.81 183 GLU A O 1
ATOM 1497 N N . LEU A 1 184 ? 11.874 22.101 -34.292 1.00 92.25 184 LEU A N 1
ATOM 1498 C CA . LEU A 1 184 ? 10.512 22.625 -34.171 1.00 92.25 184 LEU A CA 1
ATOM 1499 C C . LEU A 1 184 ? 10.371 23.596 -32.988 1.00 92.25 184 LEU A C 1
ATOM 1501 O O . LEU A 1 184 ? 9.781 24.669 -33.142 1.00 92.25 184 LEU A O 1
ATOM 1505 N N . LEU A 1 185 ? 10.951 23.270 -31.829 1.00 89.50 185 LEU A N 1
ATOM 1506 C CA . LEU A 1 185 ? 10.973 24.137 -30.644 1.00 89.50 185 LEU A CA 1
ATOM 1507 C C . LEU A 1 185 ? 11.736 25.443 -30.884 1.00 89.50 185 LEU A C 1
ATOM 1509 O O . LEU A 1 185 ? 11.294 26.507 -30.443 1.00 89.50 185 LEU A O 1
ATOM 1513 N N . SER A 1 186 ? 12.880 25.374 -31.568 1.00 93.19 186 SER A N 1
ATOM 1514 C CA . SER A 1 186 ? 13.678 26.546 -31.941 1.00 93.19 186 SER A CA 1
ATOM 1515 C C . SER A 1 186 ? 12.888 27.480 -32.860 1.00 93.19 186 SER A C 1
ATOM 1517 O O . SER A 1 186 ? 12.767 28.679 -32.587 1.00 93.19 186 SER A O 1
ATOM 1519 N N . LYS A 1 187 ? 12.269 26.916 -33.902 1.00 94.50 187 LYS A N 1
ATOM 1520 C CA . LYS A 1 187 ? 11.447 27.660 -34.858 1.00 94.50 187 LYS A CA 1
ATOM 1521 C C . LYS A 1 187 ? 10.259 28.338 -34.178 1.00 94.50 187 LYS A C 1
ATOM 1523 O O . LYS A 1 187 ? 10.062 29.537 -34.344 1.00 94.50 187 LYS A O 1
ATOM 1528 N N . PHE A 1 188 ? 9.541 27.606 -33.327 1.00 93.00 188 PHE A N 1
ATOM 1529 C CA . PHE A 1 188 ? 8.412 28.144 -32.570 1.00 93.00 188 PHE A CA 1
ATOM 1530 C C . PHE A 1 188 ? 8.806 29.333 -31.674 1.00 93.00 188 PHE A C 1
ATOM 1532 O O . PHE A 1 188 ? 8.098 30.338 -31.630 1.00 93.00 188 PHE A O 1
ATOM 1539 N N . LYS A 1 189 ? 9.958 29.263 -30.989 1.00 92.62 189 LYS A N 1
ATOM 1540 C CA . LYS A 1 189 ? 10.471 30.375 -30.165 1.00 92.62 189 LYS A CA 1
ATOM 1541 C C . LYS A 1 189 ? 10.853 31.601 -30.999 1.00 92.62 189 LYS A C 1
ATOM 1543 O O . LYS A 1 189 ? 10.595 32.722 -30.567 1.00 92.62 189 LYS A O 1
ATOM 1548 N N . SER A 1 190 ? 11.462 31.394 -32.168 1.00 94.12 190 SER A N 1
ATOM 1549 C CA . SER A 1 190 ? 11.782 32.476 -33.107 1.00 94.12 190 SER A CA 1
ATOM 1550 C C . SER A 1 190 ? 10.517 33.181 -33.598 1.00 94.12 190 SER A C 1
ATOM 1552 O O . SER A 1 190 ? 10.462 34.409 -33.591 1.00 94.12 190 SER A O 1
ATOM 1554 N N . ASP A 1 191 ? 9.496 32.416 -33.983 1.00 94.75 191 ASP A N 1
ATOM 1555 C CA . ASP A 1 191 ? 8.233 32.964 -34.483 1.00 94.75 191 ASP A CA 1
ATOM 1556 C C . ASP A 1 191 ? 7.511 33.783 -33.398 1.00 94.75 191 ASP A C 1
ATOM 1558 O O . ASP A 1 191 ? 7.057 34.894 -33.670 1.00 94.75 191 ASP A O 1
ATOM 1562 N N . LEU A 1 192 ? 7.495 33.299 -32.147 1.00 88.62 192 LEU A N 1
ATOM 1563 C CA . LEU A 1 192 ? 6.953 34.044 -31.003 1.00 88.62 192 LEU A CA 1
ATOM 1564 C C . LEU A 1 192 ? 7.660 35.388 -30.783 1.00 88.62 192 LEU A C 1
ATOM 1566 O O . LEU A 1 192 ? 6.998 36.415 -30.626 1.00 88.62 192 LEU A O 1
ATOM 1570 N N . ALA A 1 193 ? 8.995 35.399 -30.823 1.00 88.50 193 ALA A N 1
ATOM 1571 C CA . ALA A 1 193 ? 9.784 36.614 -30.627 1.00 88.50 193 ALA A CA 1
ATOM 1572 C C . ALA A 1 193 ? 9.557 37.666 -31.730 1.00 88.50 193 ALA A C 1
ATOM 1574 O O . ALA A 1 193 ? 9.717 38.857 -31.476 1.00 88.50 193 ALA A O 1
ATOM 1575 N N . GLN A 1 194 ? 9.175 37.246 -32.940 1.00 87.94 194 GLN A N 1
ATOM 1576 C CA . GLN A 1 194 ? 8.827 38.154 -34.040 1.00 87.94 194 GLN A CA 1
ATOM 1577 C C . GLN A 1 194 ? 7.399 38.699 -33.942 1.00 87.94 194 GLN A C 1
ATOM 1579 O O . GLN A 1 194 ? 7.128 39.773 -34.467 1.00 87.94 194 GLN A O 1
ATOM 1584 N N . THR A 1 195 ? 6.484 37.982 -33.286 1.00 82.75 195 THR A N 1
ATOM 1585 C CA . THR A 1 195 ? 5.104 38.448 -33.068 1.00 82.75 195 THR A CA 1
ATOM 1586 C C . THR A 1 195 ? 4.934 39.381 -31.868 1.00 82.75 195 THR A C 1
ATOM 1588 O O . THR A 1 195 ? 3.922 40.075 -31.792 1.00 82.75 195 THR A O 1
ATOM 1591 N N . GLU A 1 196 ? 5.888 39.406 -30.934 1.00 70.00 196 GLU A N 1
ATOM 1592 C CA . GLU A 1 196 ? 5.841 40.244 -29.722 1.00 70.00 196 GLU A CA 1
ATOM 1593 C C . GLU A 1 196 ? 6.626 41.571 -29.832 1.00 70.00 196 GLU A C 1
ATOM 1595 O O . GLU A 1 196 ? 6.643 42.344 -28.871 1.00 70.00 196 GLU A O 1
ATOM 1600 N N . GLY A 1 197 ? 7.257 41.855 -30.979 1.00 52.38 197 GLY A N 1
ATOM 1601 C CA . GLY A 1 197 ? 7.956 43.118 -31.278 1.00 52.38 197 GLY A CA 1
ATOM 1602 C C . GLY A 1 197 ? 7.209 43.986 -32.280 1.00 52.38 197 GLY A C 1
ATOM 1603 O O . GLY A 1 197 ? 7.215 45.224 -32.089 1.00 52.38 197 GLY A O 1
#

Secondary structure (DSSP, 8-state):
--HHHHHHHHHHHHHHTTT-------PPPPPEEEEEEEEEE-SS-EEEEEEEEE-SS--HHHHHHHHHHHHHHHHHH-S-TT---SEEEEEEES-HHHHTSTT---SEEEEEETT--S-EEEE-HHHHHTSS-----BTTB-HHHHHHHHHHHHHHHHHHHHHHHHH-TTS--THHHHHHHHHHHHHHHHHHHHH--

Sequence (197 aa):
MVKLQTIIILIIWLVGFTLAGCTKETTPLLEYTLLTDKSYEDANSAEIIWEILVSPNITKESLENLLSKLYELALEEATSEKYRPTVIDIKAYTSEKYAKSDLDQWIGRVSKTGFNTKPRFKYNERQFNNNGESTEIKFGLSKLERYGIWKKIIRAEDRAADEAIKEFPDMTPLEEFEELENELLSKFKSDLAQTEG

Organism: NCBI:txid412755

Foldseek 3Di:
DPPPVVVVVVVVVVVVPVPPPVPPPPPPAFDKDWDDWDWDDDPAAIATATEIAGAFPDDPVSVVVNQVVVVVVQQVVRPDPVDGHQKYKYFYDNDVVQVPDPPSLTQKIWIHHGPDPDIDIDGPVVSNVCRPDDQPQDPNDGPVVVVVVVVVVVVVVVVVVVVCCVVCVVPDPCPVVVVVVVVVVVVVVVVVVVVVD

Solvent-accessible surface area (backbone atoms only — not comparable to full-atom values): 11530 Å² total; per-residue (Å²): 143,67,74,68,66,61,53,55,57,53,51,54,54,60,62,62,65,72,68,75,63,81,72,75,78,76,72,78,79,64,69,70,44,85,76,41,86,46,75,51,77,60,101,87,45,26,36,41,42,37,33,31,35,33,69,66,66,72,52,72,65,52,51,50,53,41,47,52,52,51,52,52,49,54,63,69,59,42,87,42,100,86,49,76,59,30,29,38,39,39,36,33,17,70,40,70,71,38,66,75,35,101,68,78,51,38,32,35,33,37,35,34,62,57,88,56,88,62,76,45,79,47,67,33,62,72,48,45,78,44,38,76,70,66,87,57,59,54,95,90,30,42,64,65,56,52,49,55,49,50,55,52,50,53,57,49,50,53,49,50,51,54,50,46,48,68,76,40,73,80,61,73,63,67,62,65,55,52,51,49,50,51,51,52,53,52,52,53,53,54,54,50,60,65,75,78,109

Radius of gyration: 30.42 Å; Cα contacts (8 Å, |Δi|>4): 206; chains: 1; bounding box: 53×54×103 Å

Nearest PDB structures (foldseek):
  3w66-assembly1_A-2  TM=7.161E-01  e=6.946E-01  Magnetospirillum gryphiswaldense MSR-1
  5hok-assembly1_D-2  TM=7.071E-01  e=6.946E-01  Magnetospira sp. QH-2
  6qek-assembly1_B  TM=6.571E-01  e=5.420E-01  Desulfamplus magnetovallimortis BW-1
  6h88-assembly1_A  TM=7.092E-01  e=1.462E+00  Magnetospirillum gryphiswaldense
  6han-assembly2_B  TM=6.327E-01  e=8.902E-01  Magnetospirillum gryphiswaldense

Mean predicted aligned error: 14.21 Å

pLDDT: mean 82.51, std 14.59, range [47.09, 98.0]